Protein AF-A0A832WY78-F1 (afdb_monomer_lite)

pLDDT: mean 79.06, std 16.51, range [28.55, 97.94]

Secondary structure (DSSP, 8-state):
-EEEEE-S-S-TTSHHHHHHHHHHHHH-TTS-EE-PPPPTT--GGG-TTTT----TTEEEEEESGGGG-HHHHHHHHTT--EEEEEE-SSSSTTSTT-S---GGG-EEEEEESSSS--S--------------PPP----SEEEEEPPPHHHHHHHT--HHHHHHHHHHHHGGG--EEEEE-GGGGTTS--HHHHHTTEEEEEESS-THHHHHHHTT--EEE-TTSTTGGGSEETTS--S-GGG-----HHHHHHHHHHHHHTEEEGGGGG-HHHHHHHHHHHHHHHHT--TTTTGGGS--

Sequence (301 aa):
MKIIGLPHTNVATSSRFKMLQKFLALAGDDYAIEYPNVEADKTPEQDIFSHLKLSSENLYVMYGFYGVCPTISKLIKRKIDFIFIDNGYTKTKHMLFQQDYTKSQHVFSVTVNNTRLNRITQTPCKTPYLQYRPRVRRGGDNIILCVPSPYVARAHGFLVDEWVERAKWNVRKLDKRIIVRKKSDAKTGVPFKELLDHACLTVTSQSLTGLESIAAGVPVITDSFTLSAPVSNPVETEYRNLSELYFPDEIRYNRWMTSLMGNEIQRCELDESAKFRCILRRQKKAFHNYEISDIQSQFAR

Radius of gyration: 19.62 Å; chains: 1; bounding box: 49×43×54 Å

Structure (mmCIF, N/CA/C/O backbone):
data_AF-A0A832WY78-F1
#
_entry.id   AF-A0A832WY78-F1
#
loop_
_atom_site.group_PDB
_atom_site.id
_atom_site.type_symbol
_atom_site.label_atom_id
_atom_site.label_alt_id
_atom_site.label_comp_id
_atom_site.label_asym_id
_atom_site.label_entity_id
_atom_site.label_seq_id
_atom_site.pdbx_PDB_ins_code
_atom_site.Cartn_x
_atom_site.Cartn_y
_atom_site.Cartn_z
_atom_site.occupancy
_atom_site.B_iso_or_equiv
_atom_site.auth_seq_id
_atom_site.auth_comp_id
_atom_site.auth_asym_id
_atom_site.auth_atom_id
_atom_site.pdbx_PDB_model_num
ATOM 1 N N . MET A 1 1 ? 16.758 6.261 -24.423 1.00 70.75 1 MET A N 1
ATOM 2 C CA . MET A 1 1 ? 16.250 5.779 -23.120 1.00 70.75 1 MET A CA 1
ATOM 3 C C . MET A 1 1 ? 16.614 4.309 -22.999 1.00 70.75 1 MET A C 1
ATOM 5 O O . MET A 1 1 ? 16.411 3.601 -23.975 1.00 70.75 1 MET A O 1
ATOM 9 N N . LYS A 1 2 ? 17.200 3.857 -21.886 1.00 80.44 2 LYS A N 1
ATOM 10 C CA . LYS A 1 2 ? 17.481 2.426 -21.637 1.00 80.44 2 LYS A CA 1
ATOM 11 C C . LYS A 1 2 ? 16.520 1.881 -20.586 1.00 80.44 2 LYS A C 1
ATOM 13 O O . LYS A 1 2 ? 16.054 2.655 -19.749 1.00 80.44 2 LYS A O 1
ATOM 18 N N . ILE A 1 3 ? 16.252 0.575 -20.603 1.00 78.81 3 ILE A N 1
ATOM 19 C CA . ILE A 1 3 ? 15.509 -0.075 -19.520 1.00 78.81 3 ILE A CA 1
ATOM 20 C C . ILE A 1 3 ? 16.486 -0.852 -18.641 1.00 78.81 3 ILE A C 1
ATOM 22 O O . ILE A 1 3 ? 17.188 -1.746 -19.104 1.00 78.81 3 ILE A O 1
ATOM 26 N N . ILE A 1 4 ? 16.508 -0.521 -17.354 1.00 82.12 4 ILE A N 1
ATOM 27 C CA . ILE A 1 4 ? 17.349 -1.192 -16.365 1.00 82.12 4 ILE A CA 1
ATOM 28 C C . ILE A 1 4 ? 16.463 -2.118 -15.535 1.00 82.12 4 ILE A C 1
ATOM 30 O O . ILE A 1 4 ? 15.656 -1.668 -14.716 1.00 82.12 4 ILE A O 1
ATOM 34 N N . GLY A 1 5 ? 16.600 -3.421 -15.763 1.00 80.12 5 GLY A N 1
ATOM 35 C CA . GLY A 1 5 ? 15.957 -4.444 -14.951 1.00 80.12 5 GLY A CA 1
ATOM 36 C C . GLY A 1 5 ? 16.740 -4.638 -13.665 1.00 80.12 5 GLY A C 1
ATOM 37 O O . GLY A 1 5 ? 17.929 -4.913 -13.719 1.00 80.12 5 GLY A O 1
ATOM 38 N N . LEU A 1 6 ? 16.088 -4.527 -12.513 1.00 79.50 6 LEU A N 1
ATOM 39 C CA . LEU A 1 6 ? 16.724 -4.680 -11.205 1.00 79.50 6 LEU A CA 1
ATOM 40 C C . LEU A 1 6 ? 16.330 -6.034 -10.579 1.00 79.50 6 LEU A C 1
ATOM 42 O O . LEU A 1 6 ? 15.286 -6.124 -9.924 1.00 79.50 6 LEU A O 1
ATOM 46 N N . PRO A 1 7 ? 17.099 -7.116 -10.824 1.00 75.88 7 PRO A N 1
ATOM 47 C CA . PRO A 1 7 ? 16.759 -8.457 -10.365 1.00 75.88 7 PRO A CA 1
ATOM 48 C C . PRO A 1 7 ? 17.220 -8.715 -8.933 1.00 75.88 7 PRO A C 1
ATOM 50 O O . PRO A 1 7 ? 18.312 -8.317 -8.553 1.00 75.88 7 PRO A O 1
ATOM 53 N N . HIS A 1 8 ? 16.428 -9.448 -8.139 1.00 66.12 8 HIS A N 1
ATOM 54 C CA . HIS A 1 8 ? 16.789 -9.781 -6.743 1.00 66.12 8 HIS A CA 1
ATOM 55 C C . HIS A 1 8 ? 18.031 -10.670 -6.659 1.00 66.12 8 HIS A C 1
ATOM 57 O O . HIS A 1 8 ? 18.712 -10.717 -5.642 1.00 66.12 8 HIS A O 1
ATOM 63 N N . THR A 1 9 ? 18.296 -11.430 -7.712 1.00 65.31 9 THR A N 1
ATOM 64 C CA . THR A 1 9 ? 19.421 -12.350 -7.803 1.00 65.31 9 THR A CA 1
ATOM 65 C C . THR A 1 9 ? 19.902 -12.361 -9.243 1.00 65.31 9 THR A C 1
ATOM 67 O O . THR A 1 9 ? 19.063 -12.413 -10.145 1.00 65.31 9 THR A O 1
ATOM 70 N N . ASN A 1 10 ? 21.211 -12.469 -9.456 1.00 63.50 10 ASN A N 1
ATOM 71 C CA . ASN A 1 10 ? 21.789 -12.734 -10.780 1.00 63.50 10 ASN A CA 1
ATOM 72 C C . ASN A 1 10 ? 21.515 -14.159 -11.298 1.00 63.50 10 ASN A C 1
ATOM 74 O O . ASN A 1 10 ? 21.937 -14.531 -12.389 1.00 63.50 10 ASN A O 1
ATOM 78 N N . VAL A 1 11 ? 20.811 -14.987 -10.523 1.00 61.47 11 VAL A N 1
ATOM 79 C CA . VAL A 1 11 ? 20.501 -16.362 -10.900 1.00 61.47 11 VAL A CA 1
ATOM 80 C C . VAL A 1 11 ? 19.424 -16.359 -11.987 1.00 61.47 11 VAL A C 1
ATOM 82 O O . VAL A 1 11 ? 18.225 -16.262 -11.699 1.00 61.47 11 VAL A O 1
ATOM 85 N N . ALA A 1 12 ? 19.865 -16.508 -13.240 1.00 62.47 12 ALA A N 1
ATOM 86 C CA . ALA A 1 12 ? 19.014 -16.545 -14.432 1.00 62.47 12 ALA A CA 1
ATOM 87 C C . ALA A 1 12 ? 17.939 -17.649 -14.382 1.00 62.47 12 ALA A C 1
ATOM 89 O O . ALA A 1 12 ? 16.878 -17.553 -15.002 1.00 62.47 12 ALA A O 1
ATOM 90 N N . THR A 1 13 ? 18.177 -18.704 -13.599 1.00 60.50 13 THR A N 1
ATOM 91 C CA . THR A 1 13 ? 17.224 -19.801 -13.406 1.00 60.50 13 THR A CA 1
ATOM 92 C C . THR A 1 13 ? 16.115 -19.471 -12.403 1.00 60.50 13 THR A C 1
ATOM 94 O O . THR A 1 13 ? 15.097 -20.169 -12.386 1.00 60.50 13 THR A O 1
ATOM 97 N N . SER A 1 14 ? 16.251 -18.400 -11.610 1.00 75.81 14 SER A N 1
ATOM 98 C CA . SER A 1 14 ? 15.256 -18.038 -10.601 1.00 75.81 14 SER A CA 1
ATOM 99 C C . SER A 1 14 ? 13.930 -17.620 -11.245 1.00 75.81 14 SER A C 1
ATOM 101 O O . SER A 1 14 ? 13.872 -16.900 -12.245 1.00 75.81 14 SER A O 1
ATOM 103 N N . SER A 1 15 ? 12.820 -18.050 -10.643 1.00 74.50 15 SER A N 1
ATOM 104 C CA . SER A 1 15 ? 11.475 -17.724 -11.134 1.00 74.50 15 SER A CA 1
ATOM 105 C C . SER A 1 15 ? 11.196 -16.217 -11.150 1.00 74.50 15 SER A C 1
ATOM 107 O O . SER A 1 15 ? 10.464 -15.745 -12.017 1.00 74.50 15 SER A O 1
ATOM 109 N N . ARG A 1 16 ? 11.801 -15.456 -10.226 1.00 72.31 16 ARG A N 1
ATOM 110 C CA . ARG A 1 16 ? 11.685 -13.992 -10.153 1.00 72.31 16 ARG A CA 1
ATOM 111 C C . ARG A 1 16 ? 12.451 -13.292 -11.271 1.00 72.31 16 ARG A C 1
ATOM 113 O O . ARG A 1 16 ? 11.914 -12.349 -11.841 1.00 72.31 16 ARG A O 1
ATOM 120 N N . PHE A 1 17 ? 13.651 -13.767 -11.612 1.00 77.00 17 PHE A N 1
ATOM 121 C CA . PHE A 1 17 ? 14.420 -13.226 -12.734 1.00 77.00 17 PHE A CA 1
ATOM 122 C C . PHE A 1 17 ? 13.679 -13.433 -14.057 1.00 77.00 17 PHE A C 1
ATOM 124 O O . PHE A 1 17 ? 13.413 -12.469 -14.766 1.00 77.00 17 PHE A O 1
ATOM 131 N N . LYS A 1 18 ? 13.215 -14.661 -14.326 1.00 80.56 18 LYS A N 1
ATOM 132 C CA . LYS A 1 18 ? 12.413 -14.976 -15.524 1.00 80.56 18 LYS A CA 1
ATOM 133 C C . LYS A 1 18 ? 11.147 -14.123 -15.630 1.00 80.56 18 LYS A C 1
ATOM 135 O O . LYS A 1 18 ? 10.722 -13.748 -16.717 1.00 80.56 18 LYS A O 1
ATOM 140 N N . MET A 1 19 ? 10.529 -13.816 -14.494 1.00 81.81 19 MET A N 1
ATOM 141 C CA . MET A 1 19 ? 9.348 -12.961 -14.445 1.00 81.81 19 MET A CA 1
ATOM 142 C C . MET A 1 19 ? 9.674 -11.502 -14.764 1.00 81.81 19 MET A C 1
ATOM 144 O O . MET A 1 19 ? 8.965 -10.885 -15.551 1.00 81.81 19 MET A O 1
ATOM 148 N N . LEU A 1 20 ? 10.768 -10.973 -14.211 1.00 81.75 20 LEU A N 1
ATOM 149 C CA . LEU A 1 20 ? 11.270 -9.649 -14.564 1.00 81.75 20 LEU A CA 1
ATOM 150 C C . LEU A 1 20 ? 11.600 -9.565 -16.063 1.00 81.75 20 LEU A C 1
ATOM 152 O O . LEU A 1 20 ? 11.205 -8.600 -16.706 1.00 81.75 20 LEU A O 1
ATOM 156 N N . GLN A 1 21 ? 12.239 -10.591 -16.638 1.00 81.31 21 GLN A N 1
ATOM 157 C CA . GLN A 1 21 ? 12.496 -10.671 -18.082 1.00 81.31 21 GLN A CA 1
ATOM 158 C C . GLN A 1 21 ? 11.206 -10.584 -18.904 1.00 81.31 21 GLN A C 1
ATOM 160 O O . GLN A 1 21 ? 11.147 -9.807 -19.853 1.00 81.31 21 GLN A O 1
ATOM 165 N N . LYS A 1 22 ? 10.150 -11.312 -18.508 1.00 83.62 22 LYS A N 1
ATOM 166 C CA . LYS A 1 22 ? 8.836 -11.204 -19.160 1.00 83.62 22 LYS A CA 1
ATOM 167 C C . LYS A 1 22 ? 8.309 -9.769 -19.132 1.00 83.62 22 LYS A C 1
ATOM 169 O O . LYS A 1 22 ? 7.926 -9.252 -20.170 1.00 83.62 22 LYS A O 1
ATOM 174 N N . PHE A 1 23 ? 8.329 -9.100 -17.980 1.00 81.69 23 PHE A N 1
ATOM 175 C CA . PHE A 1 23 ? 7.852 -7.714 -17.884 1.00 81.69 23 PHE A CA 1
ATOM 176 C C . PHE A 1 23 ? 8.678 -6.723 -18.705 1.00 81.69 23 PHE A C 1
ATOM 178 O O . PHE A 1 23 ? 8.119 -5.785 -19.268 1.00 81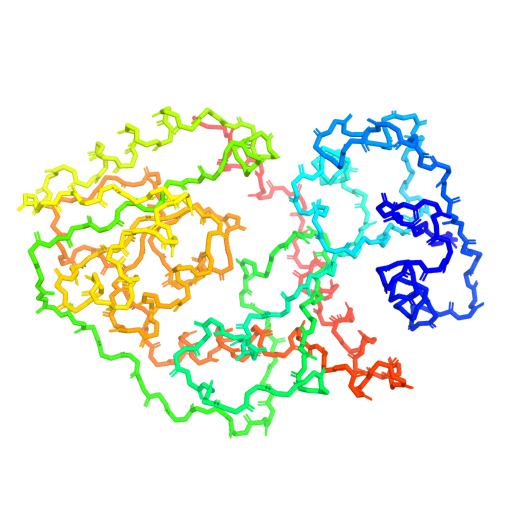.69 23 PHE A O 1
ATOM 185 N N . LEU A 1 24 ? 9.988 -6.936 -18.789 1.00 80.75 24 LEU A N 1
ATOM 186 C CA . LEU A 1 24 ? 10.878 -6.117 -19.606 1.00 80.75 24 LEU A CA 1
ATOM 187 C C . LEU A 1 24 ? 10.579 -6.280 -21.099 1.00 80.75 24 LEU A C 1
ATOM 189 O O . LEU A 1 24 ? 10.477 -5.274 -21.792 1.00 80.75 24 LEU A O 1
ATOM 193 N N . ALA A 1 25 ? 10.315 -7.505 -21.563 1.00 80.56 25 ALA A N 1
ATOM 194 C CA . ALA A 1 25 ? 9.863 -7.747 -22.934 1.00 80.56 25 ALA A CA 1
ATOM 195 C C . ALA A 1 25 ? 8.527 -7.037 -23.242 1.00 80.56 25 ALA A C 1
ATOM 197 O O . ALA A 1 25 ? 8.322 -6.526 -24.338 1.00 80.56 25 ALA A O 1
ATOM 198 N N . LEU A 1 26 ? 7.623 -6.913 -22.260 1.00 76.88 26 LEU A N 1
ATOM 199 C CA . LEU A 1 26 ? 6.372 -6.160 -22.440 1.00 76.88 26 LEU A CA 1
ATOM 200 C C . LEU A 1 26 ? 6.573 -4.639 -22.511 1.00 76.88 26 LEU A C 1
ATOM 202 O O . LEU A 1 26 ? 5.694 -3.935 -23.021 1.00 76.88 26 LEU A O 1
ATOM 206 N N . ALA A 1 27 ? 7.684 -4.123 -21.979 1.00 68.75 27 ALA A N 1
ATOM 207 C CA . ALA A 1 27 ? 7.992 -2.697 -21.973 1.00 68.75 27 ALA A CA 1
ATOM 208 C C . ALA A 1 27 ? 8.492 -2.186 -23.339 1.00 68.75 27 ALA A C 1
ATOM 210 O O . ALA A 1 27 ? 8.350 -0.992 -23.608 1.00 68.75 27 ALA A O 1
ATOM 211 N N . GLY A 1 28 ? 8.971 -3.076 -24.215 1.00 64.62 28 GLY A N 1
ATOM 212 C CA . GLY A 1 28 ? 9.246 -2.804 -25.628 1.00 64.62 28 GLY A CA 1
ATOM 213 C C . GLY A 1 28 ? 10.558 -3.413 -26.120 1.00 64.62 28 GLY A C 1
ATOM 214 O O . GLY A 1 28 ? 11.542 -3.432 -25.384 1.00 64.62 28 GLY A O 1
ATOM 215 N N . ASP A 1 29 ? 10.566 -3.846 -27.383 1.00 60.00 29 ASP A N 1
ATOM 216 C CA . ASP A 1 29 ? 11.742 -4.406 -28.070 1.00 60.00 29 ASP A CA 1
ATOM 217 C C . ASP A 1 29 ? 12.767 -3.323 -28.471 1.00 60.00 29 ASP A C 1
ATOM 219 O O . ASP A 1 29 ? 13.931 -3.620 -28.723 1.00 60.00 29 ASP A O 1
ATOM 223 N N . ASP A 1 30 ? 12.352 -2.051 -28.473 1.00 57.09 30 ASP A N 1
ATOM 224 C CA . ASP A 1 30 ? 13.166 -0.906 -28.911 1.00 57.09 30 ASP A CA 1
ATOM 225 C C . ASP A 1 30 ? 14.188 -0.428 -27.862 1.00 57.09 30 ASP A C 1
ATOM 227 O O . ASP A 1 30 ? 14.929 0.534 -28.087 1.00 57.09 30 ASP A O 1
ATOM 231 N N . TYR A 1 31 ? 14.220 -1.054 -26.682 1.00 63.12 31 TYR A N 1
ATOM 232 C CA . TYR A 1 31 ? 15.065 -0.625 -25.575 1.00 63.12 31 TYR A CA 1
ATOM 233 C C . TYR A 1 31 ? 16.189 -1.617 -25.300 1.00 63.12 31 TYR A C 1
ATOM 235 O O . TYR A 1 31 ? 15.961 -2.808 -25.107 1.00 63.12 31 TYR A O 1
ATOM 243 N N . ALA A 1 32 ? 17.412 -1.101 -25.161 1.00 68.06 32 ALA A N 1
ATOM 244 C CA . ALA A 1 32 ? 18.494 -1.876 -24.570 1.00 68.06 32 ALA A CA 1
ATOM 245 C C . ALA A 1 32 ? 18.130 -2.216 -23.115 1.00 68.06 32 ALA A C 1
ATOM 247 O O . ALA A 1 32 ? 17.913 -1.309 -22.299 1.00 68.06 32 ALA A O 1
ATOM 248 N N . ILE A 1 33 ? 18.050 -3.516 -22.819 1.00 74.69 33 ILE A N 1
ATOM 249 C CA . ILE A 1 33 ? 17.787 -4.045 -21.482 1.00 74.69 33 ILE A CA 1
ATOM 250 C C . ILE A 1 33 ? 19.121 -4.363 -20.812 1.00 74.69 33 ILE A C 1
ATOM 252 O O . ILE A 1 33 ? 19.909 -5.154 -21.328 1.00 74.69 33 ILE A O 1
ATOM 256 N N . GLU A 1 34 ? 19.352 -3.779 -19.641 1.00 79.62 34 GLU A N 1
ATOM 257 C CA . GLU A 1 34 ? 20.534 -4.048 -18.824 1.00 79.62 34 GLU A CA 1
ATOM 258 C C . GLU A 1 34 ? 20.128 -4.644 -17.474 1.00 79.62 34 GLU A C 1
ATOM 260 O O . GLU A 1 34 ? 19.152 -4.209 -16.855 1.00 79.62 34 GLU A O 1
ATOM 265 N N . TYR A 1 35 ? 20.904 -5.627 -17.015 1.00 78.94 35 TYR A N 1
ATOM 266 C CA . TYR A 1 35 ? 20.800 -6.197 -15.676 1.00 78.94 35 TYR A CA 1
ATOM 267 C C . TYR A 1 35 ? 22.100 -5.896 -14.933 1.00 78.94 35 TYR A C 1
ATOM 269 O O . TYR A 1 35 ? 23.127 -6.497 -15.253 1.00 78.94 35 TYR A O 1
ATOM 277 N N . PRO A 1 36 ? 22.091 -4.970 -13.966 1.00 75.50 36 PRO A N 1
ATOM 278 C CA . PRO A 1 36 ? 23.274 -4.707 -13.178 1.00 75.50 36 PRO A CA 1
ATOM 279 C C . PRO A 1 36 ? 23.614 -5.912 -12.307 1.00 75.50 36 PRO A C 1
ATOM 281 O O . PRO A 1 36 ? 22.728 -6.642 -11.854 1.00 75.50 36 PRO A O 1
ATOM 284 N N . ASN A 1 37 ? 24.907 -6.087 -12.040 1.00 73.62 37 ASN A N 1
ATOM 285 C CA . ASN A 1 37 ? 25.372 -7.137 -11.151 1.00 73.62 37 ASN A CA 1
ATOM 286 C C . ASN A 1 37 ? 24.828 -6.926 -9.736 1.00 73.62 37 ASN A C 1
ATOM 288 O O . ASN A 1 37 ? 25.055 -5.893 -9.111 1.00 73.62 37 ASN A O 1
ATOM 292 N N . VAL A 1 38 ? 24.134 -7.935 -9.221 1.00 70.19 38 VAL A N 1
ATOM 293 C CA . VAL A 1 38 ? 23.693 -7.984 -7.830 1.00 70.19 38 VAL A CA 1
ATOM 294 C C . VAL A 1 38 ? 24.825 -8.534 -6.973 1.00 70.19 38 VAL A C 1
ATOM 296 O O . VAL A 1 38 ? 25.371 -9.598 -7.267 1.00 70.19 38 VAL A O 1
ATOM 299 N N . GLU A 1 39 ? 25.152 -7.838 -5.889 1.00 66.12 39 GLU A N 1
ATOM 300 C CA . GLU A 1 39 ? 26.063 -8.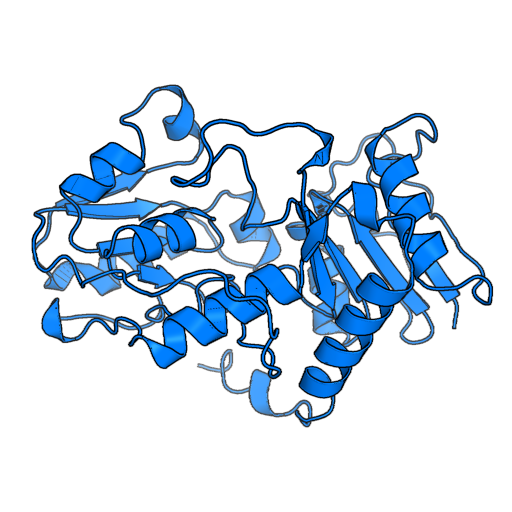366 -4.875 1.00 66.12 39 GLU A CA 1
ATOM 301 C C . GLU A 1 39 ? 25.425 -9.595 -4.206 1.00 66.12 39 GLU A C 1
ATOM 303 O O . GLU A 1 39 ? 24.365 -9.485 -3.589 1.00 66.12 39 GLU A O 1
ATOM 308 N N . ALA A 1 40 ? 26.053 -10.767 -4.358 1.00 58.88 40 ALA A N 1
ATOM 309 C CA . ALA A 1 40 ? 25.477 -12.066 -3.995 1.00 58.88 40 ALA A CA 1
ATOM 310 C C . ALA A 1 40 ? 25.101 -12.196 -2.505 1.00 58.88 40 ALA A C 1
ATOM 312 O O . ALA A 1 40 ? 24.185 -12.948 -2.175 1.00 58.88 40 ALA A O 1
ATOM 313 N N . ASP A 1 41 ? 25.755 -11.419 -1.638 1.00 64.19 41 ASP A N 1
ATOM 314 C CA . ASP A 1 41 ? 25.621 -11.508 -0.181 1.00 64.19 41 ASP A CA 1
ATOM 315 C C . ASP A 1 41 ? 24.726 -10.420 0.427 1.00 64.19 41 ASP A C 1
ATOM 317 O O . ASP A 1 41 ? 24.518 -10.386 1.642 1.00 64.19 41 ASP A O 1
ATOM 321 N N . LYS A 1 42 ? 24.182 -9.512 -0.396 1.00 62.88 42 LYS A N 1
ATOM 322 C CA . LYS A 1 42 ? 23.309 -8.440 0.086 1.00 62.88 42 LYS A CA 1
ATOM 323 C C . LYS A 1 42 ? 21.838 -8.781 -0.121 1.00 62.88 42 LYS A C 1
ATOM 325 O O . LYS A 1 42 ? 21.392 -9.253 -1.164 1.00 62.88 42 LYS A O 1
ATOM 330 N N . THR A 1 43 ? 21.052 -8.469 0.896 1.00 67.06 43 THR A N 1
ATOM 331 C CA . THR A 1 43 ? 19.589 -8.505 0.847 1.00 67.06 43 THR A CA 1
ATOM 332 C C . THR A 1 43 ? 19.059 -7.201 0.219 1.00 67.06 43 THR A C 1
ATOM 334 O O . THR A 1 43 ? 19.725 -6.168 0.340 1.00 67.06 43 THR A O 1
ATOM 337 N N . PRO A 1 44 ? 17.897 -7.177 -0.470 1.00 61.97 44 PRO A N 1
ATOM 338 C CA . PRO A 1 44 ? 17.313 -5.943 -1.029 1.00 61.97 44 PRO A CA 1
ATOM 339 C C . PRO A 1 44 ? 17.235 -4.764 -0.044 1.00 61.97 44 PRO A C 1
ATOM 341 O O . PRO A 1 44 ? 17.272 -3.599 -0.443 1.00 61.97 44 PRO A O 1
ATOM 344 N N . GLU A 1 45 ? 17.155 -5.079 1.243 1.00 64.94 45 GLU A N 1
ATOM 345 C CA . GLU A 1 45 ? 17.150 -4.184 2.390 1.00 64.94 45 GLU A CA 1
ATOM 346 C C . GLU A 1 45 ? 18.483 -3.457 2.625 1.00 64.94 45 GLU A C 1
ATOM 348 O O . GLU A 1 45 ? 18.483 -2.369 3.196 1.00 64.94 45 GLU A O 1
ATOM 353 N N . GLN A 1 46 ? 19.604 -4.046 2.201 1.00 67.81 46 GLN A N 1
ATOM 354 C CA . GLN A 1 46 ? 20.967 -3.504 2.320 1.00 67.81 46 GLN A CA 1
ATOM 355 C C . GLN A 1 46 ? 21.379 -2.669 1.099 1.00 67.81 46 GLN A C 1
ATOM 357 O O . GLN A 1 46 ? 22.553 -2.352 0.936 1.00 67.81 46 GLN A O 1
ATOM 362 N N . ASP A 1 47 ? 20.409 -2.306 0.254 1.00 72.38 47 ASP A N 1
ATOM 363 C CA . ASP A 1 4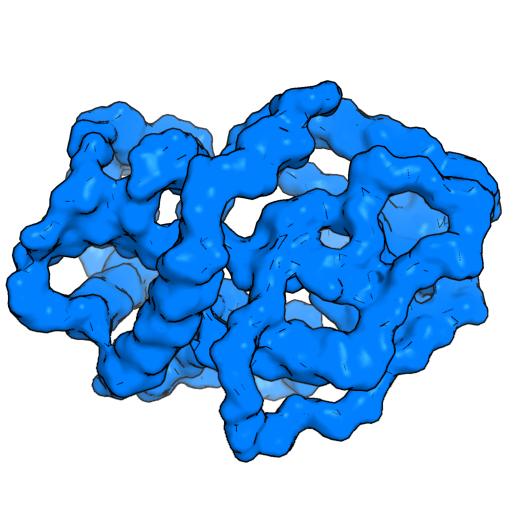7 ? 20.610 -1.561 -0.987 1.00 72.38 47 ASP A CA 1
ATOM 364 C C . ASP A 1 47 ? 21.616 -2.233 -1.931 1.00 72.38 47 ASP A C 1
ATOM 366 O O . ASP A 1 47 ? 22.702 -1.723 -2.198 1.00 72.38 47 ASP A O 1
ATOM 370 N N . ILE A 1 48 ? 21.224 -3.382 -2.488 1.00 72.69 48 ILE A N 1
ATOM 371 C CA . ILE A 1 48 ? 22.022 -4.172 -3.449 1.00 72.69 48 ILE A CA 1
ATOM 372 C C . ILE A 1 48 ? 22.430 -3.407 -4.722 1.00 72.69 48 ILE A C 1
ATOM 374 O O . ILE A 1 48 ? 23.225 -3.898 -5.517 1.00 72.69 48 ILE A O 1
ATOM 378 N N . PHE A 1 49 ? 21.901 -2.198 -4.905 1.00 78.38 49 PHE A N 1
ATOM 379 C CA . PHE A 1 49 ? 22.168 -1.300 -6.022 1.00 78.38 49 PHE A CA 1
ATOM 380 C C . PHE A 1 49 ? 22.826 0.010 -5.577 1.00 78.38 49 PHE A C 1
ATOM 382 O O . PHE A 1 49 ? 22.795 1.003 -6.304 1.00 78.38 49 PHE A O 1
ATOM 389 N N . SER A 1 50 ? 23.453 0.036 -4.397 1.00 80.50 50 SER A N 1
ATOM 390 C CA . SER A 1 50 ? 24.144 1.222 -3.880 1.00 80.50 50 SER A CA 1
ATOM 391 C C . SER A 1 50 ? 25.228 1.747 -4.827 1.00 80.50 50 SER A C 1
ATOM 393 O O . SER A 1 50 ? 25.491 2.947 -4.836 1.00 80.50 50 SER A O 1
ATOM 395 N N . HIS A 1 51 ? 25.823 0.862 -5.633 1.00 80.88 51 HIS A N 1
ATOM 396 C CA . HIS A 1 51 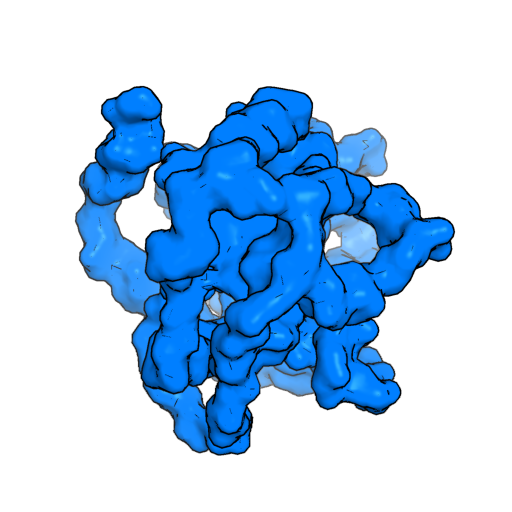? 26.842 1.174 -6.635 1.00 80.88 51 HIS A CA 1
ATOM 397 C C . HIS A 1 51 ? 26.267 1.746 -7.946 1.00 80.88 51 HIS A C 1
ATOM 399 O O . HIS A 1 51 ? 27.021 2.275 -8.762 1.00 80.88 51 HIS A O 1
ATOM 405 N N . LEU A 1 52 ? 24.949 1.661 -8.177 1.00 82.94 52 LEU A N 1
ATOM 406 C CA . LEU A 1 52 ? 24.351 2.138 -9.422 1.00 82.94 52 LEU A CA 1
ATOM 407 C C . LEU A 1 52 ? 24.318 3.660 -9.493 1.00 82.94 52 LEU A C 1
ATOM 409 O O . LEU A 1 52 ? 23.729 4.352 -8.657 1.00 82.94 52 LEU A O 1
ATOM 413 N N . LYS A 1 53 ? 24.874 4.187 -10.585 1.00 87.56 53 LYS A N 1
ATOM 414 C CA . LYS A 1 53 ? 24.738 5.593 -10.953 1.00 87.56 53 LYS A CA 1
ATOM 415 C C . LYS A 1 53 ? 23.375 5.809 -11.614 1.00 87.56 53 LYS A C 1
ATOM 417 O O . LYS A 1 53 ? 23.213 5.634 -12.818 1.00 87.56 53 LYS A O 1
ATOM 422 N N . LEU A 1 54 ? 22.376 6.146 -10.798 1.00 88.81 54 LEU A N 1
ATOM 423 C CA . LEU A 1 54 ? 21.009 6.388 -11.269 1.00 88.81 54 LEU A CA 1
ATOM 424 C C . LEU A 1 54 ? 20.948 7.601 -12.217 1.00 88.81 54 LEU A C 1
ATOM 426 O O . LEU A 1 54 ? 21.504 8.649 -11.884 1.00 88.81 54 LEU A O 1
ATOM 430 N N . SER A 1 55 ? 20.248 7.469 -13.349 1.00 88.62 55 SER A N 1
ATOM 431 C CA . SER A 1 55 ? 20.092 8.505 -14.385 1.00 88.62 55 SER A CA 1
ATOM 432 C C . SER A 1 55 ? 18.625 8.679 -14.781 1.00 88.62 55 SER A C 1
ATOM 434 O O . SER A 1 55 ? 17.903 7.692 -14.900 1.00 88.62 55 SER A O 1
ATOM 436 N N . SER A 1 56 ? 18.196 9.918 -15.033 1.00 86.44 56 SER A N 1
ATOM 437 C CA . SER A 1 56 ? 16.858 10.248 -15.551 1.00 86.44 56 SER A CA 1
ATOM 438 C C . SER A 1 56 ? 16.652 9.863 -17.020 1.00 86.44 56 SER A C 1
ATOM 440 O O . SER A 1 56 ? 15.530 9.902 -17.510 1.00 86.44 56 SER A O 1
ATOM 442 N N . GLU A 1 57 ? 17.713 9.477 -17.732 1.00 85.06 57 GLU A N 1
ATOM 443 C CA . GLU A 1 57 ? 17.633 8.965 -19.110 1.00 85.06 57 GLU A CA 1
ATOM 444 C C . GLU A 1 57 ? 17.223 7.483 -19.180 1.00 85.06 57 GLU A C 1
ATOM 446 O O . GLU A 1 57 ? 17.013 6.933 -20.268 1.00 85.06 57 GLU A O 1
ATOM 451 N N . ASN A 1 58 ? 17.130 6.829 -18.021 1.00 84.56 58 ASN A N 1
ATOM 452 C CA . ASN A 1 58 ? 16.825 5.414 -17.880 1.00 84.56 58 ASN A CA 1
ATOM 453 C C . ASN A 1 58 ? 15.448 5.211 -17.246 1.00 84.56 58 ASN A C 1
ATOM 455 O O . ASN A 1 58 ? 15.032 5.972 -16.376 1.00 84.56 58 ASN A O 1
ATOM 459 N N . LEU A 1 59 ? 14.788 4.123 -17.635 1.00 84.44 59 LEU A N 1
ATOM 460 C CA . LEU A 1 59 ? 13.602 3.601 -16.969 1.00 84.44 59 LEU A CA 1
ATOM 461 C C . LEU A 1 59 ? 13.994 2.384 -16.132 1.00 84.44 59 LEU A C 1
ATOM 463 O O . LEU A 1 59 ? 14.514 1.403 -16.663 1.00 84.44 59 LEU A O 1
ATOM 467 N N . TYR A 1 60 ? 13.720 2.425 -14.834 1.00 88.06 60 TYR A N 1
ATOM 468 C CA . TYR A 1 60 ? 14.034 1.315 -13.932 1.00 88.06 60 TYR A CA 1
ATOM 469 C C . TYR A 1 60 ? 12.822 0.402 -13.763 1.00 88.06 60 TYR A C 1
ATOM 471 O O . TYR A 1 60 ? 11.718 0.887 -13.538 1.00 88.06 60 TYR A O 1
ATOM 479 N N . VAL A 1 61 ? 13.006 -0.916 -13.845 1.00 87.31 61 VAL A N 1
ATOM 480 C CA . VAL A 1 61 ? 11.922 -1.893 -13.656 1.00 87.31 61 VAL A CA 1
ATOM 481 C C . VAL A 1 61 ? 12.291 -2.866 -12.549 1.00 87.31 61 VAL A C 1
ATOM 483 O O . VAL A 1 61 ? 13.351 -3.493 -12.572 1.00 87.31 61 VAL A O 1
ATOM 486 N N . MET A 1 62 ? 11.402 -2.991 -11.569 1.00 88.12 62 MET A N 1
ATOM 487 C CA . MET A 1 62 ? 11.632 -3.740 -10.336 1.00 88.12 62 MET A CA 1
ATOM 488 C C . MET A 1 62 ? 10.473 -4.697 -10.072 1.00 88.12 62 MET A C 1
ATOM 490 O O . MET A 1 62 ? 9.318 -4.351 -10.314 1.00 88.12 62 MET A O 1
ATOM 494 N N . TYR A 1 63 ? 10.768 -5.883 -9.530 1.00 84.50 63 TYR A N 1
ATOM 495 C CA . TYR A 1 63 ? 9.749 -6.888 -9.219 1.00 84.50 63 TYR A CA 1
ATOM 496 C C . TYR A 1 63 ? 9.912 -7.530 -7.830 1.00 84.50 63 TYR A C 1
ATOM 498 O O . TYR A 1 63 ? 10.946 -8.120 -7.516 1.00 84.50 63 TYR A O 1
ATOM 506 N N . GLY A 1 64 ? 8.851 -7.496 -7.021 1.00 78.31 64 GLY A N 1
ATOM 507 C CA . GLY A 1 64 ? 8.707 -8.242 -5.773 1.00 78.31 64 GLY A CA 1
ATOM 508 C C . GLY A 1 64 ? 9.158 -7.463 -4.539 1.00 78.31 64 GLY A C 1
ATOM 509 O O . GLY A 1 64 ? 8.750 -6.327 -4.321 1.00 78.31 64 GLY A O 1
ATOM 510 N N . PHE A 1 65 ? 10.020 -8.068 -3.714 1.00 66.06 65 PHE A N 1
ATOM 511 C CA . PHE A 1 65 ? 10.455 -7.540 -2.405 1.00 66.06 65 PHE A CA 1
ATOM 512 C C . PHE A 1 65 ? 11.260 -6.226 -2.463 1.00 66.06 65 PHE A C 1
ATOM 514 O O . PHE A 1 65 ? 11.762 -5.753 -1.451 1.00 66.06 65 PHE A O 1
ATOM 521 N N . TYR A 1 66 ? 11.331 -5.585 -3.626 1.00 66.75 66 TYR A N 1
ATOM 522 C CA . TYR A 1 66 ? 11.955 -4.284 -3.809 1.00 66.75 66 TYR A CA 1
ATOM 523 C C . TYR A 1 66 ? 11.178 -3.111 -3.243 1.00 66.75 66 TYR A C 1
ATOM 525 O O . TYR A 1 66 ? 11.762 -2.043 -3.118 1.00 66.75 66 TYR A O 1
ATOM 533 N N . GLY A 1 67 ? 9.912 -3.293 -2.855 1.00 59.94 67 GLY A N 1
ATOM 534 C CA . GLY A 1 67 ? 9.103 -2.218 -2.273 1.00 59.94 67 GLY A CA 1
ATOM 535 C C . GLY A 1 67 ? 9.717 -1.596 -1.011 1.00 59.94 67 GLY A C 1
ATOM 536 O O . GLY A 1 67 ? 9.311 -0.510 -0.615 1.00 59.94 67 GLY A O 1
ATOM 537 N N . VAL A 1 68 ? 10.704 -2.272 -0.410 1.00 71.12 68 VAL A N 1
ATOM 538 C CA . VAL A 1 68 ? 11.468 -1.821 0.760 1.00 71.12 68 VAL A CA 1
ATOM 539 C C . VAL A 1 68 ? 12.938 -1.493 0.454 1.00 71.12 68 VAL A C 1
ATOM 541 O O . VAL A 1 68 ? 13.720 -1.243 1.367 1.00 71.12 68 VAL A O 1
ATOM 544 N N . CYS A 1 69 ? 13.341 -1.519 -0.819 1.00 77.88 69 CYS A N 1
ATOM 545 C CA . CYS A 1 69 ? 14.719 -1.284 -1.231 1.00 77.88 69 CYS A CA 1
ATOM 546 C C . CYS A 1 69 ? 15.049 0.218 -1.207 1.00 77.88 69 CYS A C 1
ATOM 548 O O . CYS A 1 69 ? 14.340 0.996 -1.856 1.00 77.88 69 CYS A O 1
ATOM 550 N N . PRO A 1 70 ? 16.147 0.648 -0.553 1.00 81.00 70 PRO A N 1
ATOM 551 C CA . PRO A 1 70 ? 16.527 2.062 -0.485 1.00 81.00 70 PRO A CA 1
ATOM 552 C C . PRO A 1 70 ? 16.708 2.740 -1.851 1.00 81.00 70 PRO A C 1
ATOM 554 O O . PRO A 1 70 ? 16.492 3.948 -1.974 1.00 81.00 70 PRO A O 1
ATOM 557 N N . THR A 1 71 ? 17.049 1.980 -2.898 1.00 83.94 71 THR A N 1
ATOM 558 C CA . THR A 1 71 ? 17.111 2.487 -4.277 1.00 83.94 71 THR A CA 1
ATOM 559 C C . THR A 1 71 ? 15.781 3.074 -4.755 1.00 83.94 71 THR A C 1
ATOM 561 O O . THR A 1 71 ? 15.799 4.102 -5.428 1.00 83.94 71 THR A O 1
ATOM 564 N N . ILE A 1 72 ? 14.628 2.532 -4.346 1.00 84.12 72 ILE A N 1
ATOM 565 C CA . ILE A 1 72 ? 13.328 3.142 -4.668 1.00 84.12 72 ILE A CA 1
ATOM 566 C C . ILE A 1 72 ? 13.221 4.536 -4.059 1.00 84.12 72 ILE A C 1
ATOM 568 O O . ILE A 1 72 ? 12.868 5.490 -4.749 1.00 84.12 72 ILE A O 1
ATOM 572 N N . SER A 1 73 ? 13.587 4.685 -2.786 1.00 81.75 73 SER A N 1
ATOM 573 C CA . SER A 1 73 ? 13.567 5.984 -2.115 1.00 81.75 73 SER A CA 1
ATOM 574 C C . SER A 1 73 ? 14.509 6.982 -2.803 1.00 81.75 73 SER A C 1
ATOM 576 O O . SER A 1 73 ? 14.184 8.165 -2.887 1.00 81.75 73 SER A O 1
ATOM 578 N N . LYS A 1 74 ? 15.642 6.527 -3.365 1.00 86.31 74 LYS A N 1
ATOM 579 C CA . LYS A 1 74 ? 16.524 7.367 -4.198 1.00 86.31 74 LYS A CA 1
ATOM 580 C C . LYS A 1 74 ? 15.865 7.772 -5.520 1.00 86.31 74 LYS A C 1
ATOM 582 O O . LYS A 1 74 ? 15.949 8.945 -5.874 1.00 86.31 74 LYS A O 1
ATOM 587 N N . LEU A 1 75 ? 15.218 6.842 -6.228 1.00 87.88 75 LEU A N 1
ATOM 588 C CA . LEU A 1 75 ? 14.510 7.115 -7.487 1.00 87.88 75 LEU A CA 1
ATOM 589 C C . LEU A 1 75 ? 13.393 8.147 -7.277 1.00 87.88 75 LEU A C 1
ATOM 591 O O . LEU A 1 75 ? 13.352 9.150 -7.986 1.00 87.88 75 LEU A O 1
ATOM 595 N N . ILE A 1 76 ? 12.574 7.969 -6.233 1.00 84.69 76 ILE A N 1
ATOM 596 C CA . ILE A 1 76 ? 11.516 8.915 -5.845 1.00 84.69 76 ILE A CA 1
ATOM 597 C C . ILE A 1 76 ? 12.109 10.299 -5.538 1.00 84.69 76 ILE A C 1
ATOM 599 O O . ILE A 1 76 ? 11.684 11.291 -6.126 1.00 84.69 76 ILE A O 1
ATOM 603 N N . LYS A 1 77 ? 13.123 10.383 -4.659 1.00 84.19 77 LYS A N 1
ATOM 604 C CA . LYS A 1 77 ? 13.758 11.661 -4.275 1.00 84.19 77 LYS A CA 1
ATOM 605 C C . LYS A 1 77 ? 14.383 12.394 -5.463 1.00 84.19 77 LYS A C 1
ATOM 607 O O . LYS A 1 77 ? 14.334 13.618 -5.519 1.00 84.19 77 LYS A O 1
ATOM 612 N N . ARG A 1 78 ? 14.970 11.653 -6.407 1.00 87.56 78 ARG A N 1
ATOM 613 C CA . ARG A 1 78 ? 15.607 12.203 -7.613 1.00 87.56 78 ARG A CA 1
ATOM 614 C C . ARG A 1 78 ? 14.633 12.426 -8.771 1.00 87.56 78 ARG A C 1
ATOM 616 O O . ARG A 1 78 ? 15.077 12.876 -9.820 1.00 87.56 78 ARG A O 1
ATOM 623 N N . LYS A 1 79 ? 13.339 12.128 -8.591 1.00 88.12 79 LYS A N 1
ATOM 624 C CA . LYS A 1 79 ? 12.307 12.224 -9.636 1.00 88.12 79 LYS A CA 1
ATOM 625 C C . LYS A 1 79 ? 12.685 11.428 -10.899 1.00 88.12 79 LYS A C 1
ATOM 627 O O . LYS A 1 79 ? 12.493 11.897 -12.014 1.00 88.12 79 LYS A O 1
ATOM 632 N N . ILE A 1 80 ? 13.263 10.242 -10.708 1.00 87.88 80 ILE A N 1
ATOM 633 C CA . ILE A 1 80 ? 13.635 9.326 -11.792 1.00 87.88 80 ILE A CA 1
ATOM 634 C C . ILE A 1 80 ? 12.504 8.321 -11.991 1.00 87.88 80 ILE A C 1
ATOM 636 O O . ILE A 1 80 ? 12.036 7.718 -11.021 1.00 87.88 80 ILE A O 1
ATOM 640 N N . ASP A 1 81 ? 12.098 8.127 -13.245 1.00 87.56 81 ASP A N 1
ATOM 641 C CA . ASP A 1 81 ? 10.989 7.246 -13.589 1.00 87.56 81 ASP A CA 1
ATOM 642 C C . ASP A 1 81 ? 11.321 5.764 -13.347 1.00 87.56 81 ASP A C 1
ATOM 644 O O . ASP A 1 81 ? 12.377 5.248 -13.731 1.00 87.56 81 ASP A O 1
ATOM 648 N N . PHE A 1 82 ? 10.378 5.046 -12.738 1.00 89.31 82 PHE A N 1
ATOM 649 C CA . PHE A 1 82 ? 10.461 3.607 -12.532 1.00 89.31 82 PHE A CA 1
ATOM 650 C C . PHE A 1 82 ? 9.096 2.919 -12.594 1.00 89.31 82 PHE A C 1
ATOM 652 O O . PHE A 1 82 ? 8.048 3.506 -12.323 1.00 89.31 82 PHE A O 1
ATOM 659 N N . ILE A 1 83 ? 9.125 1.630 -12.919 1.00 89.56 83 ILE A N 1
ATOM 660 C CA . ILE A 1 83 ? 7.999 0.707 -12.833 1.00 89.56 83 ILE A CA 1
ATOM 661 C C . ILE A 1 83 ? 8.296 -0.278 -11.711 1.00 89.56 83 ILE A C 1
ATOM 663 O O . ILE A 1 83 ? 9.324 -0.957 -11.704 1.00 89.56 83 ILE A O 1
ATOM 667 N N . PHE A 1 84 ? 7.370 -0.382 -10.772 1.00 90.25 84 PHE A N 1
ATOM 668 C CA . PHE A 1 84 ? 7.403 -1.375 -9.719 1.00 90.25 84 PHE A CA 1
ATOM 669 C C . PHE A 1 84 ? 6.279 -2.381 -9.916 1.00 90.25 84 PHE A C 1
ATOM 671 O O . PHE A 1 84 ? 5.147 -2.039 -10.261 1.00 90.25 84 PHE A O 1
ATOM 678 N N . ILE A 1 85 ? 6.619 -3.645 -9.714 1.00 90.12 85 ILE A N 1
ATOM 679 C CA . ILE A 1 85 ? 5.718 -4.766 -9.903 1.00 90.12 85 ILE A CA 1
ATOM 680 C C . ILE A 1 85 ? 5.757 -5.604 -8.634 1.00 90.12 85 ILE A C 1
ATOM 682 O O . ILE A 1 85 ? 6.826 -5.960 -8.149 1.00 90.12 85 ILE A O 1
ATOM 686 N N . ASP A 1 86 ? 4.602 -5.947 -8.090 1.00 88.00 86 ASP A N 1
ATOM 687 C CA . ASP A 1 86 ? 4.481 -6.822 -6.919 1.00 88.00 86 ASP A CA 1
ATOM 688 C C . ASP A 1 86 ? 3.354 -7.823 -7.164 1.00 88.00 86 ASP A C 1
ATOM 690 O O . ASP A 1 86 ? 2.661 -7.780 -8.183 1.00 88.00 86 ASP A O 1
ATOM 694 N N . ASN A 1 87 ? 3.171 -8.747 -6.232 1.00 84.94 87 ASN A N 1
ATOM 695 C CA . ASN A 1 87 ? 1.964 -9.551 -6.174 1.00 84.94 87 ASN A CA 1
ATOM 696 C C . ASN A 1 87 ? 0.755 -8.607 -6.095 1.00 84.94 87 ASN A C 1
ATOM 698 O O . ASN A 1 87 ? 0.752 -7.651 -5.315 1.00 84.94 87 ASN A O 1
ATOM 702 N N . GLY A 1 88 ? -0.248 -8.866 -6.931 1.00 82.56 88 GLY A N 1
ATOM 703 C CA . GLY A 1 88 ? -1.473 -8.081 -6.946 1.00 82.56 88 GLY A CA 1
ATOM 704 C C . GLY A 1 88 ? -2.247 -8.230 -5.643 1.00 82.56 88 GLY A C 1
ATOM 705 O O . GLY A 1 88 ? -1.926 -9.047 -4.786 1.00 82.56 88 GLY A O 1
ATOM 706 N N . TYR A 1 89 ? -3.261 -7.403 -5.481 1.00 79.06 89 TYR A N 1
ATOM 707 C CA . TYR A 1 89 ? -4.030 -7.231 -4.260 1.00 79.06 89 TYR A CA 1
ATOM 708 C C . TYR A 1 89 ? -5.344 -8.007 -4.323 1.00 79.06 89 TYR A C 1
ATOM 710 O O . TYR A 1 89 ? -5.776 -8.549 -3.310 1.00 79.06 89 TYR A O 1
ATOM 718 N N . THR A 1 90 ? -5.969 -8.095 -5.505 1.00 72.38 90 THR A N 1
ATOM 719 C CA . THR A 1 90 ? -7.378 -8.516 -5.600 1.00 72.38 90 THR A CA 1
ATOM 720 C C . THR A 1 90 ? -7.618 -10.016 -5.769 1.00 72.38 90 THR A C 1
ATOM 722 O O . THR A 1 90 ? -8.702 -10.501 -5.451 1.00 72.38 90 THR A O 1
ATOM 725 N N . LYS A 1 91 ? -6.610 -10.775 -6.210 1.00 67.81 91 LYS A N 1
ATOM 726 C CA . LYS A 1 91 ? -6.661 -12.245 -6.316 1.00 67.81 91 LYS A CA 1
ATOM 727 C C . LYS A 1 91 ? -5.456 -12.865 -5.624 1.00 67.81 91 LYS A C 1
ATOM 729 O O . LYS A 1 91 ? -4.518 -13.347 -6.257 1.00 67.81 91 LYS A O 1
ATOM 734 N N . THR A 1 92 ? -5.459 -12.792 -4.298 1.00 54.94 92 THR A N 1
ATOM 735 C CA . THR A 1 92 ? -4.430 -13.415 -3.462 1.00 54.94 92 THR A CA 1
ATOM 736 C C . THR A 1 92 ? -5.050 -14.466 -2.563 1.00 54.94 92 THR A C 1
ATOM 738 O O . THR A 1 92 ? -6.209 -14.355 -2.175 1.00 54.94 92 THR A O 1
ATOM 741 N N . LYS A 1 93 ? -4.235 -15.435 -2.136 1.00 49.97 93 LYS A N 1
ATOM 742 C CA . LYS A 1 93 ? -4.587 -16.421 -1.099 1.00 49.97 93 LYS A CA 1
ATOM 743 C C . LYS A 1 93 ? -5.062 -15.812 0.235 1.00 49.97 93 LYS A C 1
ATOM 745 O O . LYS A 1 93 ? -5.478 -16.550 1.116 1.00 49.97 93 LYS A O 1
ATOM 750 N N . HIS A 1 94 ? -4.904 -14.499 0.415 1.00 47.69 94 HIS A N 1
ATOM 751 C CA . HIS A 1 94 ? -5.246 -13.763 1.632 1.00 47.69 94 HIS A CA 1
ATOM 752 C C . HIS A 1 94 ? -6.568 -12.991 1.512 1.00 47.69 94 HIS A C 1
ATOM 754 O O . HIS A 1 94 ? -7.098 -12.530 2.516 1.00 47.69 94 HIS A O 1
ATOM 760 N N . MET A 1 95 ? -7.134 -12.876 0.307 1.00 54.50 95 MET A N 1
ATOM 761 C CA . MET A 1 95 ? -8.419 -12.212 0.104 1.00 54.50 95 MET A CA 1
ATOM 762 C C . MET A 1 95 ? -9.573 -13.106 0.564 1.00 54.50 95 MET A C 1
ATOM 764 O O . MET A 1 95 ? -9.676 -14.264 0.169 1.00 54.50 95 MET A O 1
ATOM 768 N N . LEU A 1 96 ? -10.501 -12.515 1.321 1.00 44.69 96 LEU A N 1
ATOM 769 C CA . LEU A 1 96 ? -11.707 -13.150 1.872 1.00 44.69 96 LEU A CA 1
ATOM 770 C C . LEU A 1 96 ? -12.649 -13.785 0.824 1.00 44.69 96 LEU A C 1
ATOM 772 O O . LEU A 1 96 ? -13.570 -14.502 1.207 1.00 44.69 96 LEU A O 1
ATOM 776 N N . PHE A 1 97 ? -12.439 -13.524 -0.470 1.00 46.91 97 PHE A N 1
ATOM 777 C CA . PHE A 1 97 ? -13.389 -13.816 -1.550 1.00 46.91 97 PHE A CA 1
ATOM 778 C C . PHE A 1 97 ? -12.960 -14.921 -2.530 1.00 46.91 97 PHE A C 1
ATOM 780 O O . PHE A 1 97 ? -13.654 -15.131 -3.521 1.00 46.91 97 PHE A O 1
ATOM 787 N N . GLN A 1 98 ? -11.843 -15.627 -2.313 1.00 49.81 98 GLN A N 1
ATOM 788 C CA . GLN A 1 98 ? -11.446 -16.729 -3.204 1.00 49.81 98 GLN A CA 1
ATOM 789 C C . GLN A 1 98 ? -11.107 -18.002 -2.428 1.00 49.81 98 GLN A C 1
ATOM 791 O O . G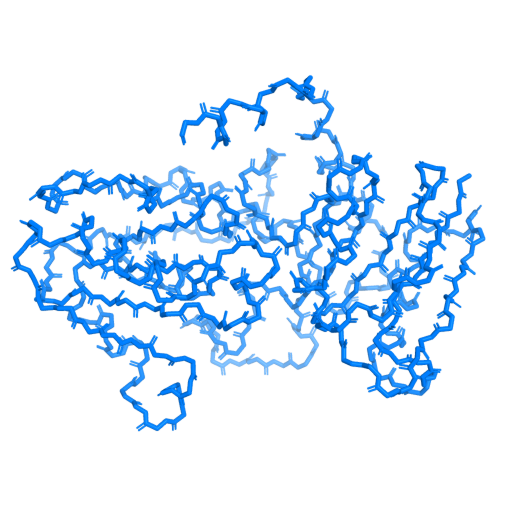LN A 1 98 ? -10.029 -18.114 -1.852 1.00 49.81 98 GLN A O 1
ATOM 796 N N . GLN A 1 99 ? -12.032 -18.968 -2.456 1.00 45.72 99 GLN A N 1
ATOM 797 C CA . GLN A 1 99 ? -11.799 -20.328 -1.957 1.00 45.72 99 GLN A CA 1
ATOM 798 C C . GLN A 1 99 ? -10.941 -21.176 -2.921 1.00 45.72 99 GLN A C 1
ATOM 800 O O . GLN A 1 99 ? -10.242 -22.066 -2.452 1.00 45.72 99 GLN A O 1
ATOM 805 N N . ASP A 1 100 ? -10.859 -20.822 -4.213 1.00 53.91 100 ASP A N 1
ATOM 806 C CA . ASP A 1 100 ? -10.178 -21.632 -5.239 1.00 53.91 100 ASP A CA 1
ATOM 807 C C . ASP A 1 100 ? -9.078 -20.858 -5.983 1.00 53.91 100 ASP A C 1
ATOM 809 O O . ASP A 1 100 ? -9.203 -20.516 -7.159 1.00 53.91 100 ASP A O 1
ATOM 813 N N . TYR A 1 101 ? -7.979 -20.545 -5.291 1.00 56.59 101 TYR A N 1
ATOM 814 C CA . TYR A 1 101 ? -6.813 -19.904 -5.907 1.00 56.59 101 TYR A CA 1
ATOM 815 C C . TYR A 1 101 ? -5.950 -20.922 -6.672 1.00 56.59 101 TYR A C 1
ATOM 817 O O . TYR A 1 101 ? -5.314 -21.795 -6.079 1.00 56.59 101 TYR A O 1
ATOM 825 N N . THR A 1 102 ? -5.834 -20.757 -7.989 1.00 61.25 102 THR A N 1
ATOM 826 C CA . THR A 1 102 ? -4.870 -21.492 -8.827 1.00 61.25 102 THR A CA 1
ATOM 827 C C . THR A 1 102 ? -3.685 -20.603 -9.225 1.00 61.25 102 THR A C 1
ATOM 829 O O . THR A 1 102 ? -3.799 -19.384 -9.351 1.00 61.25 102 THR A O 1
ATOM 832 N N . LYS A 1 103 ? -2.505 -21.197 -9.471 1.00 63.06 103 LYS A N 1
ATOM 833 C CA . LYS A 1 103 ? -1.293 -20.444 -9.875 1.00 63.06 103 LYS A CA 1
ATOM 834 C C . LYS A 1 103 ? -1.472 -19.637 -11.173 1.00 63.06 103 LYS A C 1
ATOM 836 O O . LYS A 1 103 ? -0.747 -18.661 -11.370 1.00 63.06 103 LYS A O 1
ATOM 841 N N . SER A 1 104 ? -2.388 -20.039 -12.055 1.00 61.75 104 SER A N 1
ATOM 842 C CA . SER A 1 104 ? -2.728 -19.323 -13.294 1.00 61.75 104 SER A CA 1
ATOM 843 C C . SER A 1 104 ? -3.537 -18.049 -13.034 1.00 61.75 104 SER A C 1
ATOM 845 O O . SER A 1 104 ? -3.419 -17.099 -13.801 1.00 61.75 104 SER A O 1
ATOM 847 N N . GLN A 1 105 ? -4.277 -17.985 -11.924 1.00 68.12 105 GLN A N 1
ATOM 848 C CA . GLN A 1 105 ? -5.044 -16.810 -11.497 1.00 68.12 105 GLN A CA 1
ATOM 849 C C . GLN A 1 105 ? -4.203 -15.788 -10.721 1.00 68.12 105 GLN A C 1
ATOM 851 O O . GLN A 1 105 ? -4.740 -14.766 -10.288 1.00 68.12 105 GLN A O 1
ATOM 856 N N . HIS A 1 106 ? -2.898 -16.039 -10.544 1.00 78.19 106 HIS A N 1
ATOM 857 C CA . HIS A 1 106 ? -2.011 -15.089 -9.884 1.00 78.19 106 HIS A CA 1
ATOM 858 C C . HIS A 1 106 ? -2.009 -13.758 -10.631 1.00 78.19 106 HIS A C 1
ATOM 860 O O . HIS A 1 106 ? -1.790 -13.720 -11.842 1.00 78.19 106 HIS A O 1
ATOM 866 N N . VAL A 1 107 ? -2.229 -12.677 -9.895 1.00 83.69 107 VAL A N 1
ATOM 867 C CA . VAL A 1 107 ? -2.205 -11.308 -10.405 1.00 83.69 107 VAL A CA 1
ATOM 868 C C . VAL A 1 107 ? -0.941 -10.592 -9.957 1.00 83.69 107 VAL A C 1
ATOM 870 O O . VAL A 1 107 ? -0.412 -10.858 -8.880 1.00 83.69 107 VAL A O 1
ATOM 873 N N . PHE A 1 108 ? -0.487 -9.649 -10.769 1.00 88.00 108 PHE A N 1
ATOM 874 C CA . PHE A 1 108 ? 0.626 -8.755 -10.488 1.00 88.00 108 PHE A CA 1
ATOM 875 C C . PHE A 1 108 ? 0.129 -7.321 -10.494 1.00 88.00 108 PHE A C 1
ATOM 877 O O . PHE A 1 108 ? -0.445 -6.892 -11.493 1.00 88.00 108 PHE A O 1
ATOM 884 N N . SER A 1 109 ? 0.351 -6.576 -9.414 1.00 89.62 109 SER A N 1
ATOM 885 C CA . SER A 1 109 ? 0.112 -5.134 -9.408 1.00 89.62 109 SER A CA 1
ATOM 886 C C . SER A 1 109 ? 1.260 -4.436 -10.116 1.00 89.62 109 SER A C 1
ATOM 888 O O . SER A 1 109 ? 2.418 -4.713 -9.806 1.00 89.62 109 SER A O 1
ATOM 890 N N . VAL A 1 110 ? 0.944 -3.501 -11.003 1.00 90.00 110 VAL A N 1
ATOM 891 C CA . VAL A 1 110 ? 1.922 -2.656 -11.686 1.00 90.00 110 VAL A CA 1
ATOM 892 C C . VAL A 1 110 ? 1.713 -1.220 -11.232 1.00 90.00 110 VAL A C 1
ATOM 894 O O . VAL A 1 110 ? 0.601 -0.696 -11.300 1.00 90.00 110 VAL A O 1
ATOM 897 N N . THR A 1 111 ? 2.776 -0.561 -10.790 1.00 90.19 111 THR A N 1
ATOM 898 C CA . THR A 1 111 ? 2.772 0.846 -10.384 1.00 90.19 111 THR A CA 1
ATOM 899 C C . THR A 1 111 ? 3.908 1.591 -11.064 1.00 90.19 111 THR A C 1
ATOM 901 O O . THR A 1 111 ? 5.015 1.083 -11.201 1.00 90.19 111 THR A O 1
ATOM 904 N N . VAL A 1 112 ? 3.633 2.808 -11.511 1.00 88.56 112 VAL A N 1
ATOM 905 C CA . VAL A 1 112 ? 4.642 3.745 -12.012 1.00 88.56 112 VAL A CA 1
ATOM 906 C C . VAL A 1 112 ? 4.988 4.686 -10.867 1.00 88.56 112 VAL A C 1
ATOM 908 O O . VAL A 1 112 ? 4.083 5.100 -10.150 1.00 88.56 112 VAL A O 1
ATOM 911 N N . ASN A 1 113 ? 6.270 4.987 -10.666 1.00 88.25 113 ASN A N 1
ATOM 912 C CA . ASN A 1 113 ? 6.802 5.959 -9.698 1.00 88.25 113 ASN A CA 1
ATOM 913 C C . ASN A 1 113 ? 6.269 5.824 -8.262 1.00 88.25 113 ASN A C 1
ATOM 915 O O . ASN A 1 113 ? 6.197 6.796 -7.510 1.00 88.25 113 ASN A O 1
ATOM 919 N N . ASN A 1 114 ? 5.854 4.618 -7.885 1.00 87.94 114 ASN A N 1
ATOM 920 C CA . ASN A 1 114 ? 5.399 4.282 -6.547 1.00 87.94 114 ASN A CA 1
ATOM 921 C C . ASN A 1 114 ? 5.514 2.768 -6.332 1.00 87.94 114 ASN A C 1
ATOM 923 O O . ASN A 1 114 ? 5.565 2.013 -7.301 1.00 87.94 114 ASN A O 1
ATOM 927 N N . THR A 1 115 ? 5.523 2.315 -5.080 1.00 87.00 115 THR A N 1
ATOM 928 C CA . THR A 1 115 ? 5.536 0.887 -4.708 1.00 87.00 115 THR A CA 1
ATOM 929 C C . THR A 1 115 ? 4.142 0.314 -4.482 1.00 87.00 115 THR A C 1
ATOM 931 O O . THR A 1 115 ? 3.953 -0.902 -4.457 1.00 87.00 115 THR A O 1
ATOM 934 N N . ARG A 1 116 ? 3.146 1.184 -4.300 1.00 88.31 116 ARG A N 1
ATOM 935 C CA . ARG A 1 116 ? 1.739 0.829 -4.106 1.00 88.31 116 ARG A CA 1
ATOM 936 C C . ARG A 1 116 ? 0.852 1.802 -4.863 1.00 88.31 116 ARG A C 1
ATOM 938 O O . ARG A 1 116 ? 1.195 2.970 -5.045 1.00 88.31 116 ARG A O 1
ATOM 945 N N . LEU A 1 117 ? -0.323 1.333 -5.274 1.00 89.81 117 LEU A N 1
ATOM 946 C CA . LEU A 1 117 ? -1.338 2.200 -5.861 1.00 89.81 117 LEU A CA 1
ATOM 947 C C . LEU A 1 117 ? -2.084 2.960 -4.754 1.00 89.81 117 LEU A C 1
ATOM 949 O O . LEU A 1 117 ? -3.192 2.600 -4.376 1.00 89.81 117 LEU A O 1
ATOM 953 N N . ASN A 1 118 ? -1.472 4.019 -4.232 1.00 90.25 118 ASN A N 1
ATOM 954 C CA . ASN A 1 118 ? -2.025 4.855 -3.159 1.00 90.25 118 ASN A CA 1
ATOM 955 C C . ASN A 1 118 ? -2.980 5.963 -3.649 1.00 90.25 118 ASN A C 1
ATOM 957 O O . ASN A 1 118 ? -3.195 6.952 -2.955 1.00 90.25 118 ASN A O 1
ATOM 961 N N . ARG A 1 119 ? -3.542 5.827 -4.856 1.00 89.12 119 ARG A N 1
ATOM 962 C CA . ARG A 1 119 ? -4.483 6.787 -5.457 1.00 89.12 119 ARG A CA 1
ATOM 963 C C . ARG A 1 119 ? -5.508 6.096 -6.341 1.00 89.12 119 ARG A C 1
ATOM 965 O O . ARG A 1 119 ? -5.255 5.037 -6.908 1.00 89.12 119 ARG A O 1
ATOM 972 N N . ILE A 1 120 ? -6.645 6.756 -6.523 1.00 88.69 120 ILE A N 1
ATOM 973 C CA . ILE A 1 120 ? -7.664 6.347 -7.491 1.00 88.69 120 ILE A CA 1
ATOM 974 C C . ILE A 1 120 ? -7.221 6.828 -8.877 1.00 88.69 120 ILE A C 1
ATOM 976 O O . ILE A 1 120 ? -7.164 8.029 -9.134 1.00 88.69 120 ILE A O 1
ATOM 980 N N . THR A 1 121 ? -6.910 5.901 -9.781 1.00 84.00 121 THR A N 1
ATOM 981 C CA . THR A 1 121 ? -6.586 6.228 -11.178 1.00 84.00 121 THR A CA 1
ATOM 982 C C . THR A 1 121 ? -7.876 6.326 -11.985 1.00 84.00 121 THR A C 1
ATOM 984 O O . THR A 1 121 ? -8.658 5.379 -12.001 1.00 84.00 121 THR A O 1
ATOM 987 N N . GLN A 1 122 ? -8.120 7.449 -12.665 1.00 66.69 122 GLN A N 1
ATOM 988 C CA . GLN A 1 122 ? -9.310 7.610 -13.507 1.00 66.69 122 GLN A CA 1
ATOM 989 C C . GLN A 1 122 ? -9.292 6.611 -14.673 1.00 66.69 122 GLN A C 1
ATOM 991 O O . GLN A 1 122 ? -8.321 6.573 -15.423 1.00 66.69 122 GLN A O 1
ATOM 996 N N . THR A 1 123 ? -10.347 5.800 -14.797 1.00 57.53 123 THR A N 1
ATOM 997 C CA . THR A 1 123 ? -11.084 5.367 -16.011 1.00 57.53 123 THR A CA 1
ATOM 998 C C . THR A 1 123 ? -12.030 4.237 -15.564 1.00 57.53 123 THR A C 1
ATOM 1000 O O . THR A 1 123 ? -11.582 3.372 -14.806 1.00 57.53 123 THR A O 1
ATOM 1003 N N . PRO A 1 124 ? -13.305 4.191 -15.996 1.00 47.31 124 PRO A N 1
ATOM 1004 C CA . PRO A 1 124 ? -14.159 3.045 -15.719 1.00 47.31 124 PRO A CA 1
ATOM 1005 C C . PRO A 1 124 ? -13.572 1.835 -16.441 1.00 47.31 124 PRO A C 1
ATOM 1007 O O . PRO A 1 124 ? -13.528 1.800 -17.672 1.00 47.31 124 PRO A O 1
ATOM 1010 N N . CYS A 1 125 ? -13.125 0.826 -15.700 1.00 45.50 125 CYS A N 1
ATOM 1011 C CA . CYS A 1 125 ? -13.099 -0.491 -16.302 1.00 45.50 125 CYS A CA 1
ATOM 1012 C C . CYS A 1 125 ? -14.570 -0.860 -16.516 1.00 45.50 125 CYS A C 1
ATOM 1014 O O . CYS A 1 125 ? -15.322 -0.923 -15.548 1.00 45.50 125 CYS A O 1
ATOM 1016 N N . LYS A 1 126 ? -14.994 -1.100 -17.763 1.00 45.97 126 LYS A N 1
ATOM 1017 C CA . LYS A 1 126 ? -16.320 -1.666 -18.086 1.00 45.97 126 LYS A CA 1
ATOM 1018 C C . LYS A 1 126 ? -16.485 -3.102 -17.558 1.00 45.97 126 LYS A C 1
ATOM 1020 O O . LYS A 1 126 ? -17.330 -3.843 -18.042 1.00 45.97 126 LYS A O 1
ATOM 1025 N N . THR A 1 127 ? -15.641 -3.544 -16.629 1.00 48.69 127 THR A N 1
ATOM 1026 C CA . THR A 1 127 ? -15.772 -4.852 -16.012 1.00 48.69 127 THR A CA 1
ATOM 1027 C C . THR A 1 127 ? -16.792 -4.765 -14.883 1.00 48.69 127 THR A C 1
ATOM 1029 O O . THR A 1 127 ? -16.554 -4.028 -13.922 1.00 48.69 127 THR A O 1
ATOM 1032 N N . PRO A 1 128 ? -17.895 -5.520 -14.964 1.00 43.44 128 PRO A N 1
ATOM 1033 C CA . PRO A 1 128 ? -18.890 -5.599 -13.912 1.00 43.44 128 PRO A CA 1
ATOM 1034 C C . PRO A 1 128 ? -18.344 -6.495 -12.797 1.00 43.44 128 PRO A C 1
ATOM 1036 O O . PRO A 1 128 ? -18.702 -7.663 -12.700 1.00 43.44 128 PRO A O 1
ATOM 1039 N N . TYR A 1 129 ? -17.431 -5.983 -11.973 1.00 52.94 129 TYR A N 1
ATOM 1040 C CA . TYR A 1 129 ? -17.014 -6.688 -10.764 1.00 52.94 129 TYR A CA 1
ATOM 1041 C C . TYR A 1 129 ? -17.261 -5.807 -9.544 1.00 52.94 129 TYR A C 1
ATOM 1043 O O . TYR A 1 129 ? -16.658 -4.750 -9.383 1.00 52.94 129 TYR A O 1
ATOM 1051 N N . LEU A 1 130 ? -18.167 -6.333 -8.716 1.00 52.03 130 LEU A N 1
ATOM 1052 C CA . LEU A 1 130 ? -18.727 -5.847 -7.457 1.00 52.03 130 LEU A CA 1
ATOM 1053 C C . LEU A 1 130 ? -19.825 -4.778 -7.541 1.00 52.03 130 LEU A C 1
ATOM 1055 O O . LEU A 1 130 ? -19.594 -3.573 -7.539 1.00 52.03 130 LEU A O 1
ATOM 1059 N N . GLN A 1 131 ? -21.059 -5.284 -7.472 1.00 56.69 131 GLN A N 1
ATOM 1060 C CA . GLN A 1 131 ? -22.155 -4.631 -6.763 1.00 56.69 131 GLN A CA 1
ATOM 1061 C C . GLN A 1 131 ? -21.743 -4.541 -5.273 1.00 56.69 131 GLN A C 1
ATOM 1063 O O . GLN A 1 131 ? -21.476 -5.563 -4.645 1.00 56.69 131 GLN A O 1
ATOM 1068 N N . TYR A 1 132 ? -21.582 -3.313 -4.767 1.00 59.03 132 TYR A N 1
ATOM 1069 C CA . TYR A 1 132 ? -21.179 -2.883 -3.406 1.00 59.03 132 TYR A CA 1
ATOM 1070 C C . TYR A 1 132 ? -21.837 -3.748 -2.281 1.00 59.03 132 TYR A C 1
ATOM 1072 O O . TYR A 1 132 ? -22.908 -4.302 -2.484 1.00 59.03 132 TYR A O 1
ATOM 1080 N N . ARG A 1 133 ? -21.348 -3.920 -1.041 1.00 57.78 133 ARG A N 1
ATOM 1081 C CA . ARG A 1 133 ? -20.908 -2.901 -0.078 1.00 57.78 133 ARG A CA 1
ATOM 1082 C C . ARG A 1 133 ? -20.090 -3.499 1.073 1.00 57.78 133 ARG A C 1
ATOM 1084 O O . ARG A 1 133 ? -20.517 -4.504 1.641 1.00 57.78 133 ARG A O 1
ATOM 1091 N N . PRO A 1 134 ? -19.100 -2.777 1.608 1.00 59.72 134 PRO A N 1
ATOM 1092 C CA . PRO A 1 134 ? -18.948 -2.704 3.046 1.00 59.72 134 PRO A CA 1
ATOM 1093 C C . PRO A 1 134 ? -19.997 -1.732 3.609 1.00 59.72 134 PRO A C 1
ATOM 1095 O O . PRO A 1 134 ? -20.027 -0.550 3.268 1.00 59.72 134 PRO A O 1
ATOM 1098 N N . ARG A 1 135 ? -20.877 -2.216 4.486 1.00 69.50 135 ARG A N 1
ATOM 1099 C CA . ARG A 1 135 ? -21.572 -1.337 5.436 1.00 69.50 135 ARG A CA 1
ATOM 1100 C C . ARG A 1 135 ? -20.597 -1.057 6.570 1.00 69.50 135 ARG A C 1
ATOM 1102 O O . ARG A 1 135 ? -19.958 -1.997 7.036 1.00 69.50 135 ARG A O 1
ATOM 1109 N N . VAL A 1 136 ? -20.508 0.195 7.023 1.00 76.94 136 VAL A N 1
ATOM 1110 C CA . VAL A 1 136 ? -19.730 0.513 8.228 1.00 76.94 136 VAL A CA 1
ATOM 1111 C C . VAL A 1 136 ? -20.245 -0.364 9.360 1.00 76.94 136 VAL A C 1
ATOM 1113 O O . VAL A 1 136 ? -21.405 -0.238 9.763 1.00 76.94 136 VAL A O 1
ATOM 1116 N N . ARG A 1 137 ? -19.391 -1.244 9.877 1.00 78.25 137 ARG A N 1
ATOM 1117 C CA . ARG A 1 137 ? -19.650 -1.945 11.127 1.00 78.25 137 ARG A CA 1
ATOM 1118 C C . ARG A 1 137 ? -19.420 -0.934 12.244 1.00 78.25 137 ARG A C 1
ATOM 1120 O O . ARG A 1 137 ? -18.301 -0.696 12.681 1.00 78.25 137 ARG A O 1
ATOM 1127 N N . ARG A 1 138 ? -20.499 -0.259 12.644 1.00 65.88 138 ARG A N 1
ATOM 1128 C CA . ARG A 1 138 ? -20.513 0.605 13.828 1.00 65.88 138 ARG A CA 1
ATOM 1129 C C . ARG A 1 138 ? -20.729 -0.291 15.041 1.00 65.88 138 ARG A C 1
ATOM 1131 O O . ARG A 1 138 ? -21.861 -0.590 15.396 1.00 65.88 138 ARG A O 1
ATOM 1138 N N . GLY A 1 139 ? -19.641 -0.787 15.606 1.00 69.44 139 GLY A N 1
ATOM 1139 C CA . GLY A 1 139 ? -19.671 -1.727 16.721 1.00 69.44 139 GLY A CA 1
ATOM 1140 C C . GLY A 1 139 ? -18.352 -2.477 16.807 1.00 69.44 139 GLY A C 1
ATOM 1141 O O . GLY A 1 139 ? -17.684 -2.665 15.796 1.00 69.44 139 GLY A O 1
ATOM 1142 N N . GLY A 1 140 ? -17.950 -2.837 18.018 1.00 86.06 140 GLY A N 1
ATOM 1143 C CA . GLY A 1 140 ? -16.648 -3.425 18.300 1.00 86.06 140 GLY A CA 1
ATOM 1144 C C . GLY A 1 140 ? -15.969 -2.721 19.468 1.00 86.06 140 GLY A C 1
ATOM 1145 O O . GLY A 1 140 ? -16.072 -1.502 19.646 1.00 86.06 140 GLY A O 1
ATOM 1146 N N . ASP A 1 141 ? -15.262 -3.512 20.260 1.00 92.81 141 ASP A N 1
ATOM 1147 C CA . ASP A 1 141 ? -14.621 -3.051 21.493 1.00 92.81 141 ASP A CA 1
ATOM 1148 C C . ASP A 1 141 ? -13.124 -2.811 21.303 1.00 92.81 141 ASP A C 1
ATOM 1150 O O . ASP A 1 141 ? -12.460 -2.244 22.173 1.00 92.81 141 ASP A O 1
ATOM 1154 N N . ASN A 1 142 ? -12.600 -3.210 20.138 1.00 96.06 142 ASN A N 1
ATOM 1155 C CA . ASN A 1 142 ? -11.173 -3.248 19.881 1.00 96.06 142 ASN A CA 1
ATOM 1156 C C . ASN A 1 142 ? -10.745 -2.330 18.733 1.00 96.06 142 ASN A C 1
ATOM 1158 O O . ASN A 1 142 ? -11.419 -2.216 17.707 1.00 96.06 142 ASN A O 1
ATOM 1162 N N . ILE A 1 143 ? -9.564 -1.743 18.890 1.00 97.56 143 ILE A N 1
ATOM 1163 C CA . ILE A 1 143 ? -8.764 -1.142 17.827 1.00 97.56 143 ILE A CA 1
ATOM 1164 C C . ILE A 1 143 ? -7.653 -2.132 17.499 1.00 97.56 143 ILE A C 1
ATOM 1166 O O . ILE A 1 143 ? -6.873 -2.494 18.380 1.00 97.56 143 ILE A O 1
ATOM 1170 N N . ILE A 1 144 ? -7.539 -2.556 16.243 1.00 96.94 144 ILE A N 1
ATOM 1171 C CA . ILE A 1 144 ? -6.428 -3.413 15.823 1.00 96.94 144 ILE A CA 1
ATOM 1172 C C . ILE A 1 144 ? -5.282 -2.535 15.329 1.00 96.94 144 ILE A C 1
ATOM 1174 O O . ILE A 1 144 ? -5.402 -1.883 14.295 1.00 96.94 144 ILE A O 1
ATOM 1178 N N . LEU A 1 145 ? -4.144 -2.556 16.019 1.00 97.56 145 LEU A N 1
ATOM 1179 C CA . LEU A 1 145 ? -2.925 -1.870 15.598 1.00 97.56 145 LEU A CA 1
ATOM 1180 C C . LEU A 1 145 ? -1.978 -2.861 14.916 1.00 97.56 145 LEU A C 1
ATOM 1182 O O . LEU A 1 145 ? -1.278 -3.632 15.572 1.00 97.56 145 LEU A O 1
ATOM 1186 N N . CYS A 1 146 ? -1.951 -2.842 13.587 1.00 96.12 146 CYS A N 1
ATOM 1187 C CA . CYS A 1 146 ? -1.059 -3.665 12.777 1.00 96.12 146 CYS A CA 1
ATOM 1188 C C . CYS A 1 146 ? 0.300 -2.978 12.613 1.00 96.12 146 CYS A C 1
ATOM 1190 O O . CYS A 1 146 ? 0.449 -2.059 11.803 1.00 96.12 146 CYS A O 1
ATOM 1192 N N . VAL A 1 147 ? 1.287 -3.465 13.364 1.00 95.25 147 VAL A N 1
ATOM 1193 C CA . VAL A 1 147 ? 2.632 -2.887 13.439 1.00 95.25 147 VAL A CA 1
ATOM 1194 C C . VAL A 1 147 ? 3.373 -3.084 12.107 1.00 95.25 147 VAL A C 1
ATOM 1196 O O . VAL A 1 147 ? 3.434 -4.219 11.611 1.00 95.25 147 VAL A O 1
ATOM 1199 N N . PRO A 1 148 ? 3.954 -2.023 11.510 1.00 92.00 148 PRO A N 1
ATOM 1200 C CA . PRO A 1 148 ? 4.786 -2.160 10.323 1.00 92.00 148 PRO A CA 1
ATOM 1201 C C . PRO A 1 148 ? 6.004 -3.037 10.616 1.00 92.00 148 PRO A C 1
ATOM 1203 O O . PRO A 1 148 ? 6.531 -3.072 11.727 1.00 92.00 148 PRO A O 1
ATOM 1206 N N . SER A 1 149 ? 6.497 -3.745 9.601 1.00 88.38 149 SER A N 1
ATOM 1207 C CA . SER A 1 149 ? 7.789 -4.410 9.751 1.00 88.38 149 SER A CA 1
ATOM 1208 C C . SER A 1 149 ? 8.912 -3.363 9.825 1.00 88.38 149 SER A C 1
ATOM 1210 O O . SER A 1 149 ? 8.792 -2.298 9.209 1.00 88.38 149 SER A O 1
ATOM 1212 N N . PRO A 1 150 ? 10.053 -3.681 10.465 1.00 86.88 150 PRO A N 1
ATOM 1213 C CA . PRO A 1 150 ? 11.239 -2.823 10.423 1.00 86.88 150 PRO A CA 1
ATOM 1214 C C . PRO A 1 150 ? 11.684 -2.467 8.996 1.00 86.88 150 PRO A C 1
ATOM 1216 O O . PRO A 1 150 ? 12.293 -1.428 8.770 1.00 86.88 150 PRO A O 1
ATOM 1219 N N . TYR A 1 151 ? 11.364 -3.320 8.021 1.00 81.19 151 TYR A N 1
ATOM 1220 C CA . TYR A 1 151 ? 11.659 -3.103 6.606 1.00 81.19 151 TYR A CA 1
ATOM 1221 C C . TYR A 1 151 ? 10.848 -1.955 6.003 1.00 81.19 151 TYR A C 1
ATOM 1223 O O . TYR A 1 151 ? 11.417 -1.089 5.347 1.00 81.19 151 TYR A O 1
ATOM 1231 N N . VAL A 1 152 ? 9.536 -1.930 6.258 1.00 83.12 152 VAL A N 1
ATOM 1232 C CA . VAL A 1 152 ? 8.658 -0.834 5.818 1.00 83.12 152 VAL A CA 1
ATOM 1233 C C . VAL A 1 152 ? 9.104 0.469 6.477 1.00 83.12 152 VAL A C 1
ATOM 1235 O O . VAL A 1 152 ? 9.276 1.472 5.793 1.00 83.12 152 VAL A O 1
ATOM 1238 N N . ALA A 1 153 ? 9.381 0.424 7.781 1.00 86.62 153 ALA A N 1
ATOM 1239 C CA . ALA A 1 153 ? 9.834 1.582 8.542 1.00 86.62 153 ALA A CA 1
ATOM 1240 C C . ALA A 1 153 ? 11.123 2.194 7.965 1.00 86.62 153 ALA A C 1
ATOM 1242 O O . ALA A 1 153 ? 11.163 3.384 7.663 1.00 86.62 153 ALA A O 1
ATOM 1243 N N . ARG A 1 154 ? 12.141 1.369 7.675 1.00 81.44 154 ARG A N 1
ATOM 1244 C CA . ARG A 1 154 ? 13.381 1.835 7.029 1.00 81.44 154 ARG A CA 1
ATOM 1245 C C . ARG A 1 154 ? 13.160 2.403 5.630 1.00 81.44 154 ARG A C 1
ATOM 1247 O O . ARG A 1 154 ? 13.730 3.441 5.310 1.00 81.44 154 ARG A O 1
ATOM 1254 N N . ALA A 1 155 ? 12.346 1.747 4.803 1.00 78.12 155 ALA A N 1
ATOM 1255 C CA . ALA A 1 155 ? 12.086 2.195 3.433 1.00 78.12 155 ALA A CA 1
ATOM 1256 C C . ALA A 1 155 ? 11.446 3.593 3.383 1.00 78.12 155 ALA A C 1
ATOM 1258 O O . ALA A 1 155 ? 11.753 4.394 2.495 1.00 78.12 155 ALA A O 1
ATOM 1259 N N . HIS A 1 156 ? 10.602 3.884 4.373 1.00 79.88 156 HIS A N 1
ATOM 1260 C CA . HIS A 1 156 ? 9.872 5.140 4.512 1.00 79.88 156 HIS A CA 1
ATOM 1261 C C . HIS A 1 156 ? 10.501 6.119 5.520 1.00 79.88 156 HIS A C 1
ATOM 1263 O O . HIS A 1 156 ? 9.974 7.210 5.703 1.00 79.88 156 HIS A O 1
ATOM 1269 N N . GLY A 1 157 ? 11.646 5.776 6.118 1.00 83.31 157 GLY A N 1
ATOM 1270 C CA . GLY A 1 157 ? 12.443 6.685 6.943 1.00 83.31 157 GLY A CA 1
ATOM 1271 C C . GLY A 1 157 ? 11.865 6.997 8.325 1.00 83.31 157 GLY A C 1
ATOM 1272 O O . GLY A 1 157 ? 12.068 8.104 8.807 1.00 83.31 157 GLY A O 1
ATOM 1273 N N . PHE A 1 158 ? 11.164 6.054 8.959 1.00 87.75 158 PHE A N 1
ATOM 1274 C CA . PHE A 1 158 ? 10.642 6.212 10.322 1.00 87.75 158 PHE A CA 1
ATOM 1275 C C . PHE A 1 158 ? 11.067 5.061 11.244 1.00 87.75 158 PHE A C 1
ATOM 1277 O O . PHE A 1 158 ? 11.450 3.985 10.775 1.00 87.75 158 PHE A O 1
ATOM 1284 N N . LEU A 1 159 ? 10.986 5.266 12.563 1.00 92.81 159 LEU A N 1
ATOM 1285 C CA . LEU A 1 159 ? 11.193 4.211 13.558 1.00 92.81 159 LEU A CA 1
ATOM 1286 C C . LEU A 1 159 ? 9.867 3.525 13.906 1.00 92.81 159 LEU A C 1
ATOM 1288 O O . LEU A 1 159 ? 8.835 4.175 14.068 1.00 92.81 159 LEU A O 1
ATOM 1292 N N . VAL A 1 160 ? 9.889 2.192 14.025 1.00 94.44 160 VAL A N 1
ATOM 1293 C CA . VAL A 1 160 ? 8.679 1.395 14.307 1.00 94.44 160 VAL A CA 1
ATOM 1294 C C . VAL A 1 160 ? 8.036 1.820 15.624 1.00 94.44 160 VAL A C 1
ATOM 1296 O O . VAL A 1 160 ? 6.824 2.013 15.663 1.00 94.44 160 VAL A O 1
ATOM 1299 N N . ASP A 1 161 ? 8.836 1.989 16.676 1.00 96.06 161 ASP A N 1
ATOM 1300 C CA . ASP A 1 161 ? 8.326 2.320 18.007 1.00 96.06 161 ASP A CA 1
ATOM 1301 C C . ASP A 1 161 ? 7.709 3.725 18.034 1.00 96.06 161 ASP A C 1
ATOM 1303 O O . ASP A 1 161 ? 6.603 3.895 18.538 1.00 96.06 161 ASP A O 1
ATOM 1307 N N . GLU A 1 162 ? 8.340 4.706 17.382 1.00 95.94 162 GLU A N 1
ATOM 1308 C CA . GLU A 1 162 ? 7.777 6.056 17.230 1.00 95.94 162 GLU A CA 1
ATOM 1309 C C . GLU A 1 162 ? 6.446 6.043 16.471 1.00 95.94 162 GLU A C 1
ATOM 1311 O O . GLU A 1 162 ? 5.496 6.725 16.858 1.00 95.94 162 GLU A O 1
ATOM 1316 N N . TRP A 1 163 ? 6.349 5.247 15.401 1.00 96.62 163 TRP A N 1
ATOM 1317 C CA . TRP A 1 163 ? 5.105 5.090 14.648 1.00 96.62 163 TRP A CA 1
ATOM 1318 C C . TRP A 1 163 ? 4.009 4.444 15.505 1.00 96.62 163 TRP A C 1
ATOM 1320 O O . TRP A 1 163 ? 2.868 4.900 15.488 1.00 96.62 163 TRP A O 1
ATOM 1330 N N . VAL A 1 164 ? 4.345 3.409 16.285 1.00 97.44 164 VAL A N 1
ATOM 1331 C CA . VAL A 1 164 ? 3.401 2.716 17.177 1.00 97.44 164 VAL A CA 1
ATOM 1332 C C . VAL A 1 164 ? 2.886 3.652 18.264 1.00 97.44 164 VAL A C 1
ATOM 1334 O O . VAL A 1 164 ? 1.677 3.704 18.490 1.00 97.44 164 VAL A O 1
ATOM 1337 N N . GLU A 1 165 ? 3.771 4.399 18.920 1.00 97.69 165 GLU A N 1
ATOM 1338 C CA . GLU A 1 165 ? 3.377 5.323 19.982 1.00 97.69 165 GLU A CA 1
ATOM 1339 C C . GLU A 1 165 ? 2.557 6.494 19.435 1.00 97.69 165 GLU A C 1
ATOM 1341 O O . GLU A 1 165 ? 1.524 6.832 20.015 1.00 97.69 165 GLU A O 1
ATOM 1346 N N . ARG A 1 166 ? 2.911 7.035 18.261 1.00 97.12 166 ARG A N 1
ATOM 1347 C CA . ARG A 1 166 ? 2.085 8.041 17.575 1.00 97.12 166 ARG A CA 1
ATOM 1348 C C . ARG A 1 166 ? 0.702 7.496 17.218 1.00 97.12 166 ARG A C 1
ATOM 1350 O O . ARG A 1 166 ? -0.305 8.141 17.499 1.00 97.12 166 ARG A O 1
ATOM 1357 N N . ALA A 1 167 ? 0.634 6.292 16.652 1.00 97.69 167 ALA A N 1
ATOM 1358 C CA . ALA A 1 167 ? -0.626 5.648 16.298 1.00 97.69 167 ALA A CA 1
ATOM 1359 C C . ALA A 1 167 ? -1.522 5.428 17.528 1.00 97.69 167 ALA A C 1
ATOM 1361 O O . ALA A 1 167 ? -2.708 5.748 17.480 1.00 97.69 167 ALA A O 1
ATOM 1362 N N . LYS A 1 168 ? -0.963 4.934 18.643 1.00 97.94 168 LYS A N 1
ATOM 1363 C CA . LYS A 1 168 ? -1.688 4.798 19.919 1.00 97.94 168 LYS A CA 1
ATOM 1364 C C . LYS A 1 168 ? -2.154 6.150 20.442 1.00 97.94 168 LYS A C 1
ATOM 1366 O O . LYS A 1 168 ? -3.308 6.277 20.843 1.00 97.94 168 LYS A O 1
ATOM 1371 N N . TRP A 1 169 ? -1.278 7.152 20.423 1.00 97.50 169 TRP A N 1
ATOM 1372 C CA . TRP A 1 169 ? -1.596 8.499 20.880 1.00 97.50 169 TRP A CA 1
ATOM 1373 C C . TRP A 1 169 ? -2.798 9.080 20.135 1.00 97.50 169 TRP A C 1
ATOM 1375 O O . TRP A 1 169 ? -3.722 9.596 20.761 1.00 97.50 169 TRP A O 1
ATOM 1385 N N . ASN A 1 170 ? -2.825 8.917 18.814 1.00 97.38 170 ASN A N 1
ATOM 1386 C CA . ASN A 1 170 ? -3.862 9.468 17.950 1.00 97.38 170 ASN A CA 1
ATOM 1387 C C . ASN A 1 170 ? -5.235 8.809 18.111 1.00 97.38 170 ASN A C 1
ATOM 1389 O O . ASN A 1 170 ? -6.239 9.406 17.730 1.00 97.38 170 ASN A O 1
ATOM 1393 N N . VAL A 1 171 ? -5.303 7.613 18.701 1.00 97.19 171 VAL A N 1
ATOM 1394 C CA . VAL A 1 171 ? -6.564 6.881 18.913 1.00 97.19 171 VAL A CA 1
ATOM 1395 C C . VAL A 1 171 ? -6.928 6.702 20.387 1.00 97.19 171 VAL A C 1
ATOM 1397 O O . VAL A 1 171 ? -7.984 6.154 20.694 1.00 97.19 171 VAL A O 1
ATOM 1400 N N . ARG A 1 172 ? -6.094 7.178 21.321 1.00 96.06 172 ARG A N 1
ATOM 1401 C CA . ARG A 1 172 ? -6.284 6.972 22.771 1.00 96.06 172 ARG A CA 1
ATOM 1402 C C . ARG A 1 172 ? -7.604 7.531 23.306 1.00 96.06 172 ARG A C 1
ATOM 1404 O O . ARG A 1 172 ? -8.143 6.998 24.266 1.00 96.06 172 ARG A O 1
ATOM 1411 N N . LYS A 1 173 ? -8.123 8.602 22.693 1.00 96.06 173 LYS A N 1
ATOM 1412 C CA . LYS A 1 173 ? -9.367 9.271 23.110 1.00 96.06 173 LYS A CA 1
ATOM 1413 C C . LYS A 1 173 ? -10.628 8.502 22.717 1.00 96.06 173 LYS A C 1
ATOM 1415 O O . LYS A 1 173 ? -11.695 8.830 23.212 1.00 96.06 173 LYS A O 1
ATOM 1420 N N . LEU A 1 174 ? -10.501 7.477 21.872 1.00 94.50 174 LEU A N 1
ATOM 1421 C CA . LEU A 1 174 ? -11.626 6.635 21.469 1.00 94.50 174 LEU A CA 1
ATOM 1422 C C . LEU A 1 174 ? -12.103 5.695 22.587 1.00 94.50 174 LEU A C 1
ATOM 1424 O O . LEU A 1 174 ? -13.178 5.122 22.442 1.00 94.50 174 LEU A O 1
ATOM 1428 N N . ASP A 1 175 ? -11.317 5.532 23.660 1.00 93.00 175 ASP A N 1
ATOM 1429 C CA . ASP A 1 175 ? -11.621 4.672 24.813 1.00 93.00 175 ASP A CA 1
ATOM 1430 C C . ASP A 1 175 ? -11.977 3.228 24.410 1.00 93.00 175 ASP A C 1
ATOM 1432 O O . ASP A 1 175 ? -13.019 2.661 24.741 1.00 93.00 175 ASP A O 1
ATOM 1436 N N . LYS A 1 176 ? -11.105 2.634 23.588 1.00 94.88 176 LYS A N 1
ATOM 1437 C CA . LYS A 1 176 ? -11.236 1.265 23.077 1.00 94.88 176 LYS A CA 1
ATOM 1438 C C . LYS A 1 176 ? -9.984 0.461 23.376 1.00 94.88 176 LYS A C 1
ATOM 1440 O O . LYS A 1 176 ? -8.874 0.993 23.411 1.00 94.88 176 LYS A O 1
ATOM 1445 N N . ARG A 1 177 ? -10.146 -0.854 23.535 1.00 96.44 177 ARG A N 1
ATOM 1446 C CA . ARG A 1 177 ? -9.024 -1.763 23.781 1.00 96.44 177 ARG A CA 1
ATOM 1447 C C . ARG A 1 177 ? -8.125 -1.826 22.546 1.00 96.44 177 ARG A C 1
ATOM 1449 O O . ARG A 1 177 ? -8.577 -2.190 21.467 1.00 96.44 177 ARG A O 1
ATOM 1456 N N . ILE A 1 178 ? -6.836 -1.530 22.694 1.00 97.56 178 ILE A N 1
ATOM 1457 C CA . ILE A 1 178 ? -5.876 -1.625 21.585 1.00 97.56 178 ILE A CA 1
ATOM 1458 C C . ILE A 1 178 ? -5.265 -3.031 21.554 1.00 97.56 178 ILE A C 1
ATOM 1460 O O . ILE A 1 178 ? -4.564 -3.437 22.480 1.00 97.56 178 ILE A O 1
ATOM 1464 N N . ILE A 1 179 ? -5.501 -3.767 20.468 1.00 96.31 179 ILE A N 1
ATOM 1465 C CA . ILE A 1 179 ? -4.866 -5.055 20.179 1.00 96.31 179 ILE A CA 1
ATOM 1466 C C . ILE A 1 179 ? -3.697 -4.806 19.229 1.00 96.31 179 ILE A C 1
ATOM 1468 O O . ILE A 1 179 ? -3.885 -4.520 18.046 1.00 96.31 179 ILE A O 1
ATOM 1472 N N . VAL A 1 180 ? -2.474 -4.927 19.742 1.00 95.38 180 VAL A N 1
ATOM 1473 C CA . VAL A 1 180 ? -1.256 -4.800 18.935 1.00 95.38 180 VAL A CA 1
ATOM 1474 C C . VAL A 1 180 ? -0.975 -6.124 18.229 1.00 95.38 180 VAL A C 1
ATOM 1476 O O . VAL A 1 180 ? -0.847 -7.158 18.877 1.00 95.38 180 VAL A O 1
ATOM 1479 N N . ARG A 1 181 ? -0.852 -6.086 16.901 1.00 92.94 181 ARG A N 1
ATOM 1480 C CA . ARG A 1 181 ? -0.571 -7.249 16.054 1.00 92.94 181 ARG A CA 1
ATOM 1481 C C . ARG A 1 181 ? 0.718 -7.036 15.272 1.00 92.94 181 ARG A C 1
ATOM 1483 O O . ARG A 1 181 ? 0.800 -6.136 14.433 1.00 92.94 181 ARG A O 1
ATOM 1490 N N . LYS A 1 182 ? 1.708 -7.899 15.491 1.00 90.81 182 LYS A N 1
ATOM 1491 C CA . LYS A 1 182 ? 2.943 -7.957 14.700 1.00 90.81 182 LYS A CA 1
ATOM 1492 C C . LYS A 1 182 ? 2.806 -8.985 13.579 1.00 90.81 182 LYS A C 1
ATOM 1494 O O . LYS A 1 182 ? 1.994 -9.906 13.626 1.00 90.81 182 LYS A O 1
ATOM 1499 N N . LYS A 1 183 ? 3.648 -8.862 12.549 1.00 81.56 183 LYS A N 1
ATOM 1500 C CA . LYS A 1 183 ? 3.670 -9.807 11.418 1.00 81.56 183 LYS A CA 1
ATOM 1501 C C . LYS A 1 183 ? 4.021 -11.243 11.843 1.00 81.56 183 LYS A C 1
ATOM 1503 O O . LYS A 1 183 ? 3.546 -12.184 11.212 1.00 81.56 183 LYS A O 1
ATOM 1508 N N . SER A 1 184 ? 4.828 -11.412 12.894 1.00 79.12 184 SER A N 1
ATOM 1509 C CA . SER A 1 184 ? 5.145 -12.712 13.510 1.00 79.12 184 SER A CA 1
ATOM 1510 C C . SER A 1 184 ? 3.897 -13.451 13.987 1.00 79.12 184 SER A C 1
ATOM 1512 O O . SER A 1 184 ? 3.792 -14.663 13.820 1.00 79.12 184 SER A O 1
ATOM 1514 N N . ASP A 1 185 ? 2.920 -12.701 14.491 1.00 79.56 185 ASP A N 1
ATOM 1515 C CA . ASP A 1 185 ? 1.730 -13.236 15.150 1.00 79.56 185 ASP A CA 1
ATOM 1516 C C . ASP A 1 185 ? 0.731 -13.792 14.129 1.00 79.56 185 ASP A C 1
ATOM 1518 O O . ASP A 1 185 ? -0.218 -14.480 14.484 1.00 79.56 185 ASP A O 1
ATOM 1522 N N . ALA A 1 186 ? 0.954 -13.549 12.832 1.00 71.69 186 ALA A N 1
ATOM 1523 C CA . ALA A 1 186 ? 0.119 -14.090 11.767 1.00 71.69 186 ALA A CA 1
ATOM 1524 C C . ALA A 1 186 ? 0.136 -15.625 11.687 1.00 71.69 186 ALA A C 1
ATOM 1526 O O . ALA A 1 186 ? -0.767 -16.192 11.082 1.00 71.69 186 ALA A O 1
ATOM 1527 N N . LYS A 1 187 ? 1.153 -16.287 12.258 1.00 72.62 187 LYS A N 1
ATOM 1528 C CA . LYS A 1 187 ? 1.285 -17.753 12.238 1.00 72.62 187 LYS A CA 1
ATOM 1529 C C . LYS A 1 187 ? 0.798 -18.443 13.511 1.00 72.62 187 LYS A C 1
ATOM 1531 O O . LYS A 1 187 ? 0.486 -19.624 13.454 1.00 72.62 187 LYS A O 1
ATOM 1536 N N . THR A 1 188 ? 0.799 -17.740 14.639 1.00 75.50 188 THR A N 1
ATOM 1537 C CA . THR A 1 188 ? 0.604 -18.335 15.973 1.00 75.50 188 THR A CA 1
ATOM 1538 C C . THR A 1 188 ? -0.484 -17.646 16.790 1.00 75.50 188 THR A C 1
ATOM 1540 O O . THR A 1 188 ? -0.880 -18.165 17.827 1.00 75.50 188 THR A O 1
ATOM 1543 N N . GLY A 1 189 ? -0.951 -16.478 16.355 1.00 79.69 189 GLY A N 1
ATOM 1544 C CA . GLY A 1 189 ? -1.991 -15.710 17.023 1.00 79.69 189 GLY A CA 1
ATOM 1545 C C . GLY A 1 189 ? -3.361 -15.869 16.372 1.00 79.69 189 GLY A C 1
ATOM 1546 O O . GLY A 1 189 ? -3.526 -16.549 15.359 1.00 79.69 189 GLY A O 1
ATOM 1547 N N . VAL A 1 190 ? -4.336 -15.161 16.944 1.00 84.62 190 VAL A N 1
ATOM 1548 C CA . VAL A 1 190 ? -5.712 -15.094 16.435 1.00 84.62 190 VAL A CA 1
ATOM 1549 C C . VAL A 1 190 ? -5.702 -14.658 14.960 1.00 84.62 190 VAL A C 1
ATOM 1551 O O . VAL A 1 190 ? -5.031 -13.668 14.620 1.00 84.62 190 VAL A O 1
ATOM 1554 N N . PRO A 1 191 ? -6.398 -15.369 14.058 1.00 88.00 191 PRO A N 1
ATOM 1555 C CA . PRO A 1 191 ? -6.546 -14.965 12.667 1.00 88.00 191 PRO A CA 1
ATOM 1556 C C . PRO A 1 191 ? -7.060 -13.528 12.531 1.00 88.00 191 PRO A C 1
ATOM 1558 O O . PRO A 1 191 ? -7.936 -13.085 13.266 1.00 88.00 191 PRO A O 1
ATOM 1561 N N . PHE A 1 192 ? -6.530 -12.775 11.562 1.00 89.75 192 PHE A N 1
ATOM 1562 C CA . PHE A 1 192 ? -6.903 -11.363 11.401 1.00 89.75 192 PHE A CA 1
ATOM 1563 C C . PHE A 1 192 ? -8.405 -11.179 11.135 1.00 89.75 192 PHE A C 1
ATOM 1565 O O . PHE A 1 192 ? -9.009 -10.252 11.660 1.00 89.75 192 PHE A O 1
ATOM 1572 N N . LYS A 1 193 ? -9.017 -12.111 10.395 1.00 87.50 193 LYS A N 1
ATOM 1573 C CA . LYS A 1 193 ? -10.462 -12.135 10.141 1.00 87.50 193 LYS A CA 1
ATOM 1574 C C . LYS A 1 193 ? -11.287 -12.199 11.431 1.00 87.50 193 LYS A C 1
ATOM 1576 O O . LYS A 1 193 ? -12.252 -11.462 11.547 1.00 87.50 193 LYS A O 1
ATOM 1581 N N . GLU A 1 194 ? -10.880 -13.023 12.394 1.00 89.81 194 GLU A N 1
ATOM 1582 C CA . GLU A 1 194 ? -11.572 -13.145 13.685 1.00 89.81 194 GLU A CA 1
ATOM 1583 C C . GLU A 1 194 ? -11.410 -11.876 14.530 1.00 89.81 194 GLU A C 1
ATOM 1585 O O . GLU A 1 194 ? -12.344 -11.440 15.195 1.00 89.81 194 GLU A O 1
ATOM 1590 N N . LEU A 1 195 ? -10.246 -11.217 14.457 1.00 91.94 195 LEU A N 1
ATOM 1591 C CA . LEU A 1 195 ? -10.062 -9.919 15.112 1.00 91.94 195 LEU A CA 1
ATOM 1592 C C . LEU A 1 195 ? -11.018 -8.856 14.544 1.00 91.94 195 LEU A C 1
ATOM 1594 O O . LEU A 1 195 ? -11.521 -8.028 15.304 1.00 91.94 195 LEU A O 1
ATOM 1598 N N . LEU A 1 196 ? -11.280 -8.879 13.231 1.00 92.50 196 LEU A N 1
ATOM 1599 C CA . LEU A 1 196 ? -12.178 -7.925 12.571 1.00 92.50 196 LEU A CA 1
ATOM 1600 C C . LEU A 1 196 ? -13.638 -8.049 13.025 1.00 92.50 196 LEU A C 1
ATOM 1602 O O . LEU A 1 196 ? -14.365 -7.059 12.955 1.00 92.50 196 LEU A O 1
ATOM 1606 N N . ASP A 1 197 ? -14.072 -9.210 13.522 1.00 91.06 197 ASP A N 1
ATOM 1607 C CA . ASP A 1 197 ? -15.446 -9.393 14.009 1.00 91.06 197 ASP A CA 1
ATOM 1608 C C . ASP A 1 197 ? -15.739 -8.592 15.287 1.00 91.06 197 ASP A C 1
ATOM 1610 O O . ASP A 1 197 ? -16.891 -8.247 15.550 1.00 91.06 197 ASP A O 1
ATOM 1614 N N . HIS A 1 198 ? -14.696 -8.207 16.028 1.00 93.00 198 HIS A N 1
ATOM 1615 C CA . HIS A 1 198 ? -14.795 -7.394 17.244 1.00 93.00 198 HIS A CA 1
ATOM 1616 C C . HIS A 1 198 ? -14.089 -6.035 17.127 1.00 93.00 198 HIS A C 1
ATOM 1618 O O . HIS A 1 198 ? -13.865 -5.363 18.141 1.00 93.00 198 HIS A O 1
ATOM 1624 N N . ALA A 1 199 ? -13.698 -5.634 15.915 1.00 95.19 199 ALA A N 1
ATOM 1625 C CA . ALA A 1 199 ? -12.955 -4.405 15.677 1.00 95.19 199 ALA A CA 1
ATOM 1626 C C . ALA A 1 199 ? -13.871 -3.245 15.289 1.00 95.19 199 ALA A C 1
ATOM 1628 O O . ALA A 1 199 ? -14.685 -3.354 14.379 1.00 95.19 199 ALA A O 1
ATOM 1629 N N . CYS A 1 200 ? -13.657 -2.097 15.927 1.00 95.38 200 CYS A N 1
ATOM 1630 C CA . CYS A 1 200 ? -14.275 -0.831 15.533 1.00 95.38 200 CYS A CA 1
ATOM 1631 C C . CYS A 1 200 ? -13.370 0.019 14.629 1.00 95.38 200 CYS A C 1
ATOM 1633 O O . CYS A 1 200 ? -13.843 0.963 14.001 1.00 95.38 200 CYS A O 1
ATOM 1635 N N . LEU A 1 201 ? -12.073 -0.298 14.568 1.00 96.44 201 LEU A N 1
ATOM 1636 C CA . LEU A 1 201 ? -11.062 0.444 13.822 1.00 96.44 201 LEU A CA 1
ATOM 1637 C C . LEU A 1 201 ? -9.828 -0.438 13.597 1.00 96.44 201 LEU A C 1
ATOM 1639 O O . LEU A 1 201 ? -9.410 -1.176 14.491 1.00 96.44 201 LEU A O 1
ATOM 1643 N N . THR A 1 202 ? -9.204 -0.308 12.428 1.00 96.94 202 THR A N 1
ATOM 1644 C CA . THR A 1 202 ? -7.858 -0.836 12.174 1.00 96.94 202 THR A CA 1
ATOM 1645 C C . THR A 1 202 ? -6.883 0.303 11.912 1.00 96.94 202 THR A C 1
ATOM 1647 O O . THR A 1 202 ? -7.150 1.194 11.116 1.00 96.94 202 THR A O 1
ATOM 1650 N N . VAL A 1 203 ? -5.717 0.258 12.541 1.00 97.81 203 VAL A N 1
ATOM 1651 C CA . VAL A 1 203 ? -4.610 1.180 12.290 1.00 97.81 203 VAL A CA 1
ATOM 1652 C C . VAL A 1 203 ? -3.473 0.391 11.658 1.00 97.81 203 VAL A C 1
ATOM 1654 O O . VAL A 1 203 ? -3.030 -0.622 12.204 1.00 97.81 203 VAL A O 1
ATOM 1657 N N . THR A 1 204 ? -3.011 0.804 10.482 1.00 96.19 204 THR A N 1
ATOM 1658 C CA . THR A 1 204 ? -1.939 0.097 9.775 1.00 96.19 204 THR A CA 1
ATOM 1659 C C . THR A 1 204 ? -1.150 1.014 8.856 1.00 96.19 204 THR A C 1
ATOM 1661 O O . THR A 1 204 ? -1.678 1.990 8.350 1.00 96.19 204 THR A O 1
ATOM 1664 N N . SER A 1 205 ? 0.109 0.675 8.596 1.00 92.56 205 SER A N 1
ATOM 1665 C CA . SER A 1 205 ? 0.938 1.396 7.634 1.00 92.56 205 SER A CA 1
ATOM 1666 C C . SER A 1 205 ? 0.681 0.909 6.197 1.00 92.56 205 SER A C 1
ATOM 1668 O O . SER A 1 205 ? -0.337 1.231 5.589 1.00 92.56 205 SER A O 1
ATOM 1670 N N . GLN A 1 206 ? 1.558 0.062 5.652 1.00 85.12 206 GLN A N 1
ATOM 1671 C CA . GLN A 1 206 ? 1.512 -0.407 4.259 1.00 85.12 206 GLN A CA 1
ATOM 1672 C C . GLN A 1 206 ? 0.886 -1.806 4.055 1.00 85.12 206 GLN A C 1
ATOM 1674 O O . GLN A 1 206 ? 1.101 -2.450 3.028 1.00 85.12 206 GLN A O 1
ATOM 1679 N N . SER A 1 207 ? 0.188 -2.347 5.051 1.00 81.62 207 SER A N 1
ATOM 1680 C CA . SER A 1 207 ? -0.274 -3.741 5.028 1.00 81.62 207 SER A CA 1
ATOM 1681 C C . SER A 1 207 ? -1.546 -3.937 4.191 1.00 81.62 207 SER A C 1
ATOM 1683 O O . SER A 1 207 ? -2.434 -3.084 4.184 1.00 81.62 207 SER A O 1
ATOM 1685 N N . LEU A 1 208 ? -1.693 -5.116 3.566 1.00 86.81 208 LEU A N 1
ATOM 1686 C CA . LEU A 1 208 ? -2.953 -5.549 2.933 1.00 86.81 208 LEU A CA 1
ATOM 1687 C C . LEU A 1 208 ? -4.112 -5.658 3.935 1.00 86.81 208 LEU A C 1
ATOM 1689 O O . LEU A 1 208 ? -5.270 -5.609 3.531 1.00 86.81 208 LEU A O 1
ATOM 1693 N N . THR A 1 209 ? -3.816 -5.708 5.237 1.00 89.06 209 THR A N 1
ATOM 1694 C CA . THR A 1 209 ? -4.833 -5.663 6.295 1.00 89.06 209 THR A CA 1
ATOM 1695 C C . THR A 1 209 ? -5.712 -4.415 6.208 1.00 89.06 209 THR A C 1
ATOM 1697 O O . THR A 1 209 ? -6.871 -4.478 6.604 1.00 89.06 209 THR A O 1
ATOM 1700 N N . GLY A 1 210 ? -5.220 -3.303 5.644 1.00 92.25 210 GLY A N 1
ATOM 1701 C CA . GLY A 1 210 ? -6.051 -2.131 5.355 1.00 92.25 210 GLY A CA 1
ATOM 1702 C C . GLY A 1 210 ? -7.148 -2.433 4.329 1.00 92.25 210 GLY A C 1
ATOM 1703 O O . GLY A 1 210 ? -8.301 -2.068 4.534 1.00 92.25 210 GLY A O 1
ATOM 1704 N N . LEU A 1 211 ? -6.825 -3.176 3.265 1.00 90.06 211 LEU A N 1
ATOM 1705 C CA . LEU A 1 211 ? -7.809 -3.624 2.275 1.00 90.06 211 LEU A CA 1
ATOM 1706 C C . LEU A 1 211 ? -8.822 -4.584 2.905 1.00 90.06 211 LEU A C 1
ATOM 1708 O O . LEU A 1 211 ? -10.026 -4.387 2.753 1.00 90.06 211 LEU A O 1
ATOM 1712 N N . GLU A 1 212 ? -8.336 -5.587 3.639 1.00 88.88 212 GLU A N 1
ATOM 1713 C CA . GLU A 1 212 ? -9.174 -6.593 4.307 1.00 88.88 212 GLU A CA 1
ATOM 1714 C C . GLU A 1 212 ? -10.139 -5.955 5.321 1.00 88.88 212 GLU A C 1
ATOM 1716 O O . GLU A 1 212 ? -11.312 -6.320 5.368 1.00 88.88 212 GLU A O 1
ATOM 1721 N N . SER A 1 213 ? -9.680 -4.948 6.071 1.00 92.75 213 SER A N 1
ATOM 1722 C CA . SER A 1 213 ? -10.505 -4.214 7.042 1.00 92.75 213 SER A CA 1
ATOM 1723 C C . SER A 1 213 ? -11.625 -3.428 6.367 1.00 92.75 213 SER A C 1
ATOM 1725 O O . SER A 1 213 ? -12.783 -3.542 6.767 1.00 92.75 213 SER A O 1
ATOM 1727 N N . ILE A 1 214 ? -11.305 -2.681 5.302 1.00 91.94 214 ILE A N 1
ATOM 1728 C CA . ILE A 1 214 ? -12.310 -1.917 4.550 1.00 91.94 214 ILE A CA 1
ATOM 1729 C C . ILE A 1 214 ? -13.323 -2.872 3.923 1.00 91.94 214 ILE A C 1
ATOM 1731 O O . ILE A 1 214 ? -14.519 -2.607 3.989 1.00 91.94 214 ILE A O 1
ATOM 1735 N N . ALA A 1 215 ? -12.873 -4.001 3.366 1.00 86.62 215 ALA A N 1
ATOM 1736 C CA . ALA A 1 215 ? -13.762 -5.031 2.832 1.00 86.62 215 ALA A CA 1
ATOM 1737 C C . ALA A 1 215 ? -14.690 -5.630 3.908 1.00 86.62 215 ALA A C 1
ATOM 1739 O O . ALA A 1 215 ? -15.837 -5.951 3.608 1.00 86.62 215 ALA A O 1
ATOM 1740 N N . ALA A 1 216 ? -14.227 -5.727 5.158 1.00 88.31 216 ALA A N 1
ATOM 1741 C CA . ALA A 1 216 ? -15.022 -6.173 6.302 1.00 88.31 216 ALA A CA 1
ATOM 1742 C C . ALA A 1 216 ? -15.931 -5.083 6.908 1.00 88.31 216 ALA A C 1
ATOM 1744 O O . ALA A 1 216 ? -16.675 -5.362 7.848 1.00 88.31 216 ALA A O 1
ATOM 1745 N N . GLY A 1 217 ? -15.903 -3.851 6.388 1.00 90.69 217 GLY A N 1
ATOM 1746 C CA . GLY A 1 217 ? -16.699 -2.741 6.917 1.00 90.69 217 GLY A CA 1
ATOM 1747 C C . GLY A 1 217 ? -16.078 -2.028 8.121 1.00 90.69 217 GLY A C 1
ATOM 1748 O O . GLY A 1 217 ? -16.767 -1.245 8.773 1.00 90.69 217 GLY A O 1
ATOM 1749 N N . VAL A 1 218 ? -14.804 -2.283 8.427 1.00 93.69 218 VAL A N 1
ATOM 1750 C CA . VAL A 1 218 ? -14.074 -1.661 9.542 1.00 93.69 218 VAL A CA 1
ATOM 1751 C C . VAL A 1 218 ? -13.294 -0.450 9.012 1.00 93.69 218 VAL A C 1
ATOM 1753 O O . VAL A 1 218 ? -12.512 -0.609 8.068 1.00 93.69 218 VAL A O 1
ATOM 1756 N N . PRO A 1 219 ? -13.486 0.767 9.564 1.00 95.38 219 PRO A N 1
ATOM 1757 C CA . PRO A 1 219 ? -12.716 1.937 9.152 1.00 95.38 219 PRO A CA 1
ATOM 1758 C C . PRO A 1 219 ? -11.227 1.724 9.412 1.00 95.38 219 PRO A C 1
ATOM 1760 O O . PRO A 1 219 ? -10.828 0.973 10.307 1.00 95.38 219 PRO A O 1
ATOM 1763 N N . VAL A 1 220 ? -10.398 2.399 8.618 1.00 96.38 220 VAL A N 1
ATOM 1764 C CA . VAL A 1 220 ? -8.944 2.251 8.695 1.00 96.38 220 VAL A CA 1
ATOM 1765 C C . VAL A 1 220 ? -8.279 3.608 8.844 1.00 96.38 220 VAL A C 1
ATOM 1767 O O . VAL A 1 220 ? -8.692 4.565 8.190 1.00 96.38 220 VAL A O 1
ATOM 1770 N N . ILE A 1 221 ? -7.245 3.669 9.678 1.00 97.75 221 ILE A N 1
ATOM 1771 C CA . ILE A 1 221 ? -6.270 4.756 9.756 1.00 97.75 221 ILE A CA 1
ATOM 1772 C C . ILE A 1 221 ? -4.944 4.270 9.165 1.00 97.75 221 ILE A C 1
ATOM 1774 O O . ILE A 1 221 ? -4.454 3.209 9.564 1.00 97.75 221 ILE A O 1
ATOM 1778 N N . THR A 1 222 ? -4.361 5.027 8.232 1.00 96.62 222 THR A N 1
ATOM 1779 C CA . THR A 1 222 ? -3.115 4.647 7.558 1.00 96.62 222 THR A CA 1
ATOM 1780 C C . THR A 1 222 ? -2.187 5.798 7.191 1.00 96.62 222 THR A C 1
ATOM 1782 O O . THR A 1 222 ? -2.608 6.949 7.101 1.00 96.62 222 THR A O 1
ATOM 1785 N N . ASP A 1 223 ? -0.932 5.463 6.879 1.00 94.69 223 ASP A N 1
ATOM 1786 C CA . ASP A 1 223 ? -0.005 6.375 6.201 1.00 94.69 223 ASP A CA 1
ATOM 1787 C C . ASP A 1 223 ? -0.466 6.695 4.763 1.00 94.69 223 ASP A C 1
ATOM 1789 O O . ASP A 1 223 ? -1.186 5.921 4.128 1.00 94.69 223 ASP A O 1
ATOM 1793 N N . SER A 1 224 ? 0.007 7.807 4.198 1.00 91.88 224 SER A N 1
ATOM 1794 C CA . SER A 1 224 ? -0.365 8.281 2.850 1.00 91.88 224 SER A CA 1
ATOM 1795 C C . SER A 1 224 ? 0.194 7.437 1.692 1.00 91.88 224 SER A C 1
ATOM 1797 O O . SER A 1 224 ? -0.287 7.504 0.557 1.00 91.88 224 SER A O 1
ATOM 1799 N N . PHE A 1 225 ? 1.214 6.617 1.950 1.00 88.19 225 PHE A N 1
ATOM 1800 C CA . PHE A 1 225 ? 1.873 5.782 0.939 1.00 88.19 225 PHE A CA 1
ATOM 1801 C C . PHE A 1 225 ? 1.259 4.380 0.793 1.00 88.19 225 PHE A C 1
ATOM 1803 O O . PHE A 1 225 ? 1.743 3.573 -0.005 1.00 88.19 225 PHE A O 1
ATOM 1810 N N . THR A 1 226 ? 0.201 4.057 1.542 1.00 90.44 226 THR A N 1
ATOM 1811 C CA . THR A 1 226 ? -0.469 2.755 1.435 1.00 90.44 226 THR A CA 1
ATOM 1812 C C . THR A 1 226 ? -1.531 2.725 0.341 1.00 90.44 226 THR A C 1
ATOM 1814 O O . THR A 1 226 ? -2.120 3.740 -0.021 1.00 90.44 226 THR A O 1
ATOM 1817 N N . LEU A 1 227 ? -1.847 1.531 -0.157 1.00 91.25 227 LEU A N 1
ATOM 1818 C CA . LEU A 1 227 ? -2.870 1.340 -1.191 1.00 91.25 227 LEU A CA 1
ATOM 1819 C C . LEU A 1 227 ? -4.287 1.734 -0.729 1.00 91.25 227 LEU A C 1
ATOM 1821 O O . LEU A 1 227 ? -5.116 2.112 -1.552 1.00 91.25 227 LEU A O 1
ATOM 1825 N N . SER A 1 228 ? -4.579 1.639 0.572 1.00 93.56 228 SER A N 1
ATOM 1826 C CA . SER A 1 228 ? -5.867 2.029 1.156 1.00 93.56 228 SER A CA 1
ATOM 1827 C C . SER A 1 228 ? -5.975 3.524 1.465 1.00 93.56 228 SER A C 1
ATOM 1829 O O . SER A 1 228 ? -7.075 3.964 1.774 1.00 93.56 228 SER A O 1
ATOM 1831 N N . ALA A 1 229 ? -4.900 4.312 1.319 1.00 95.12 229 ALA A N 1
ATOM 1832 C CA . ALA A 1 229 ? -4.888 5.750 1.614 1.00 95.12 229 ALA A CA 1
ATOM 1833 C C . ALA A 1 229 ? -6.070 6.534 0.996 1.00 95.12 229 ALA A C 1
ATOM 1835 O O . ALA A 1 229 ? -6.654 7.373 1.676 1.00 95.12 229 ALA A O 1
ATOM 1836 N N . PRO A 1 230 ? -6.517 6.263 -0.251 1.00 94.12 230 PRO A N 1
ATOM 1837 C CA . PRO A 1 230 ? -7.635 7.002 -0.850 1.00 94.12 230 PRO A CA 1
ATOM 1838 C C . PRO A 1 230 ? -8.994 6.774 -0.183 1.00 94.12 230 PRO A C 1
ATOM 1840 O O . PRO A 1 230 ? -9.952 7.494 -0.480 1.00 94.12 230 PRO A O 1
ATOM 1843 N N . VAL A 1 231 ? -9.104 5.735 0.639 1.00 94.25 231 VAL A N 1
ATOM 1844 C CA . VAL A 1 231 ? -10.340 5.250 1.256 1.00 94.25 231 VAL A CA 1
ATOM 1845 C C . VAL A 1 231 ? -10.184 5.055 2.771 1.00 94.25 231 VAL A C 1
ATOM 1847 O O . VAL A 1 231 ? -11.016 4.399 3.390 1.00 94.25 231 VAL A O 1
ATOM 1850 N N . SER A 1 232 ? -9.141 5.632 3.368 1.00 96.00 232 SER A N 1
ATOM 1851 C CA . SER A 1 232 ? -8.838 5.560 4.796 1.00 96.00 232 SER A CA 1
ATOM 1852 C C . SER A 1 232 ? -8.643 6.953 5.399 1.00 96.00 232 SER A C 1
ATOM 1854 O O . SER A 1 232 ? -8.677 7.977 4.717 1.00 96.00 232 SER A O 1
ATOM 1856 N N . ASN A 1 233 ? -8.476 6.965 6.713 1.00 97.06 233 ASN A N 1
ATOM 1857 C CA . ASN A 1 233 ? -8.178 8.121 7.538 1.00 97.06 233 ASN A CA 1
ATOM 1858 C C . ASN A 1 233 ? -6.649 8.291 7.667 1.00 97.06 233 ASN A C 1
ATOM 1860 O O . ASN A 1 233 ? -5.943 7.282 7.728 1.00 97.06 233 ASN A O 1
ATOM 1864 N N . PRO A 1 234 ? -6.100 9.514 7.729 1.00 96.69 234 PRO A N 1
ATOM 1865 C CA . PRO A 1 234 ? -4.666 9.726 7.929 1.00 96.69 234 PRO A CA 1
ATOM 1866 C C . PRO A 1 234 ? -4.218 9.357 9.351 1.00 96.69 234 PRO A C 1
ATOM 1868 O O . PRO A 1 234 ? -4.876 9.719 10.330 1.00 96.69 234 PRO A O 1
ATOM 1871 N N . VAL A 1 235 ? -3.071 8.679 9.465 1.00 95.88 235 VAL A N 1
ATOM 1872 C CA . VAL A 1 235 ? -2.465 8.302 10.759 1.00 95.88 235 VAL A CA 1
ATOM 1873 C C . VAL A 1 235 ? -1.891 9.477 11.538 1.00 95.88 235 VAL A C 1
ATOM 1875 O O . VAL A 1 235 ? -1.749 9.367 12.747 1.00 95.88 235 VAL A O 1
ATOM 1878 N N . GLU A 1 236 ? -1.709 10.628 10.895 1.00 93.06 236 GLU A N 1
ATOM 1879 C CA . GLU A 1 236 ? -1.184 11.861 11.503 1.00 93.06 236 GLU A CA 1
ATOM 1880 C C . GLU A 1 236 ? -2.251 12.703 12.218 1.00 93.06 236 GLU A C 1
ATOM 1882 O O . GLU A 1 236 ? -1.941 13.735 12.806 1.00 93.06 236 GLU A O 1
ATOM 1887 N N . THR A 1 237 ? -3.516 12.287 12.171 1.00 96.00 237 THR A N 1
ATOM 1888 C CA . THR A 1 237 ? -4.633 12.987 12.817 1.00 96.00 237 THR A CA 1
ATOM 1889 C C . THR A 1 237 ? -5.012 12.310 14.129 1.00 96.00 237 THR A C 1
ATOM 1891 O O . THR A 1 237 ? -5.098 11.088 14.194 1.00 96.00 237 THR A O 1
ATOM 1894 N N . GLU A 1 238 ? -5.257 13.105 15.173 1.00 97.00 238 GLU A N 1
ATOM 1895 C CA . GLU A 1 238 ? -5.852 12.629 16.426 1.00 97.00 238 GLU A CA 1
ATOM 1896 C C . GLU A 1 238 ? -7.379 12.547 16.272 1.00 97.00 238 GLU A C 1
ATOM 1898 O O . GLU A 1 238 ? -8.013 13.528 15.883 1.00 97.00 238 GLU A O 1
ATOM 1903 N N . TYR A 1 239 ? -7.968 11.403 16.622 1.00 95.94 239 TYR A N 1
ATOM 1904 C CA . TYR A 1 239 ? -9.412 11.164 16.574 1.00 95.94 239 TYR A CA 1
ATOM 1905 C C . TYR A 1 239 ? -9.973 11.125 17.989 1.00 95.94 239 TYR A C 1
ATOM 1907 O O . TYR A 1 239 ? -9.469 10.403 18.855 1.00 95.94 239 TYR A O 1
ATOM 1915 N N . ARG A 1 240 ? -11.027 11.903 18.235 1.00 95.50 240 ARG A N 1
ATOM 1916 C CA . ARG A 1 240 ? -11.660 11.989 19.556 1.00 95.50 240 ARG A CA 1
ATOM 1917 C C . ARG A 1 240 ? -12.850 11.056 19.674 1.00 95.50 240 ARG A C 1
ATOM 1919 O O . ARG A 1 240 ? -13.109 10.568 20.764 1.00 95.50 240 ARG A O 1
ATOM 1926 N N . ASN A 1 241 ? -13.537 10.784 18.566 1.00 93.25 241 ASN A N 1
ATOM 1927 C CA . ASN A 1 241 ? -14.728 9.941 18.539 1.00 93.25 241 ASN A CA 1
ATOM 1928 C C . ASN A 1 241 ? -14.766 9.055 17.291 1.00 93.25 241 ASN A C 1
ATOM 1930 O O . ASN A 1 241 ? -14.337 9.460 16.213 1.00 93.25 241 ASN A O 1
ATOM 1934 N N . LEU A 1 242 ? -15.374 7.868 17.396 1.00 91.81 242 LEU A N 1
ATOM 1935 C CA . LEU A 1 242 ? -15.549 6.966 16.246 1.00 91.81 242 LEU A CA 1
ATOM 1936 C C . LEU A 1 242 ? -16.405 7.578 15.124 1.00 91.81 242 LEU A C 1
ATOM 1938 O O . LEU A 1 242 ? -16.284 7.171 13.973 1.00 91.81 242 LEU A O 1
ATOM 1942 N N . SER A 1 243 ? -17.264 8.551 15.439 1.00 90.94 243 SER A N 1
ATOM 1943 C CA . SER A 1 243 ? -18.077 9.276 14.456 1.00 90.94 243 SER A CA 1
ATOM 1944 C C . SER A 1 243 ? -17.265 10.200 13.542 1.00 90.94 243 SER A C 1
ATOM 1946 O O . SER A 1 243 ? -17.773 10.577 12.490 1.00 90.94 243 SER A O 1
ATOM 1948 N N . GLU A 1 244 ? -16.033 10.553 13.920 1.00 92.69 244 GLU A N 1
ATOM 1949 C CA . GLU A 1 244 ? -15.117 11.373 13.111 1.00 92.69 244 GLU A CA 1
ATOM 1950 C C . GLU A 1 244 ? -14.427 10.554 12.016 1.00 92.69 244 GLU A C 1
ATOM 1952 O O . GLU A 1 244 ? -13.889 11.118 11.064 1.00 92.69 244 GLU A O 1
ATOM 1957 N N . LEU A 1 245 ? -14.437 9.222 12.139 1.00 93.69 245 LEU A N 1
ATOM 1958 C CA . LEU A 1 245 ? -13.778 8.343 11.187 1.00 93.69 245 LEU A CA 1
ATOM 1959 C C . LEU A 1 245 ? -14.513 8.360 9.850 1.00 93.69 245 LEU A C 1
ATOM 1961 O O . LEU A 1 245 ? -15.679 7.974 9.732 1.00 93.69 245 LEU A O 1
ATOM 1965 N N . TYR A 1 246 ? -13.777 8.732 8.813 1.00 93.94 246 TYR A N 1
ATOM 1966 C CA . TYR A 1 246 ? -14.217 8.594 7.442 1.00 93.94 246 TYR A CA 1
ATOM 1967 C C . TYR A 1 246 ? -14.330 7.114 7.058 1.00 93.94 246 TYR A C 1
ATOM 1969 O O . TYR A 1 246 ? -13.468 6.287 7.377 1.00 93.94 246 TYR A O 1
ATOM 1977 N N . PHE A 1 247 ? -15.387 6.798 6.316 1.00 92.44 247 PHE A N 1
ATOM 1978 C CA . PHE A 1 247 ? -15.551 5.530 5.622 1.00 92.44 247 PHE A CA 1
ATOM 1979 C C . PHE A 1 247 ? -16.037 5.806 4.195 1.00 92.44 247 PHE A C 1
ATOM 1981 O O . PHE A 1 247 ? -16.920 6.651 4.021 1.00 92.44 247 PHE A O 1
ATOM 1988 N N . PRO A 1 248 ? -15.484 5.139 3.166 1.00 90.81 248 PRO A N 1
ATOM 1989 C CA . PRO A 1 248 ? -15.830 5.434 1.783 1.00 90.81 248 PRO A CA 1
ATOM 1990 C C . PRO A 1 248 ? -17.285 5.089 1.467 1.00 90.81 248 PRO A C 1
ATOM 1992 O O . PRO A 1 248 ? -17.777 4.007 1.799 1.00 90.81 248 PRO A O 1
ATOM 1995 N N . ASP A 1 249 ? -17.945 5.993 0.746 1.00 88.31 249 ASP A N 1
ATOM 1996 C CA . ASP A 1 249 ? -19.223 5.699 0.108 1.00 88.31 249 ASP A CA 1
ATOM 1997 C C . ASP A 1 249 ? -19.070 4.667 -1.028 1.00 88.31 249 ASP A C 1
ATOM 1999 O O . ASP A 1 249 ? -17.969 4.225 -1.384 1.00 88.31 249 ASP A O 1
ATOM 2003 N N . GLU A 1 250 ? -20.207 4.279 -1.604 1.00 85.00 250 GLU A N 1
ATOM 2004 C CA . GLU A 1 250 ? -20.288 3.329 -2.714 1.00 85.00 250 GLU A CA 1
ATOM 2005 C C . GLU A 1 250 ? -19.420 3.713 -3.900 1.00 85.00 250 GLU A C 1
ATOM 2007 O O . GLU A 1 250 ? -18.643 2.910 -4.425 1.00 85.00 250 GLU A O 1
ATOM 2012 N N . ILE A 1 251 ? -19.534 4.970 -4.303 1.00 86.12 251 ILE A N 1
ATOM 2013 C CA . ILE A 1 251 ? -18.896 5.486 -5.501 1.00 86.12 251 ILE A CA 1
ATOM 2014 C C . ILE A 1 251 ? -17.380 5.471 -5.307 1.00 86.12 251 ILE A C 1
ATOM 2016 O O . ILE A 1 251 ? -16.636 5.011 -6.177 1.00 86.12 251 ILE A O 1
ATOM 2020 N N . ARG A 1 252 ? -16.902 5.941 -4.156 1.00 88.94 252 ARG A N 1
ATOM 2021 C CA . ARG A 1 252 ? -15.483 6.035 -3.827 1.00 88.94 252 ARG A CA 1
ATOM 2022 C C . ARG A 1 252 ? -14.852 4.663 -3.645 1.00 88.94 252 ARG A C 1
ATOM 2024 O O . ARG A 1 252 ? -13.779 4.433 -4.205 1.00 88.94 252 ARG A O 1
ATOM 2031 N N . TYR A 1 253 ? -15.515 3.753 -2.933 1.00 88.31 253 TYR A N 1
ATOM 2032 C CA . TYR A 1 253 ? -15.046 2.377 -2.776 1.00 88.31 253 TYR A CA 1
ATOM 2033 C C . TYR A 1 253 ? -14.930 1.672 -4.132 1.00 88.31 253 TYR A C 1
ATOM 2035 O O . TYR A 1 253 ? -13.866 1.146 -4.461 1.00 88.31 253 TYR A O 1
ATOM 2043 N N . ASN A 1 254 ? -15.975 1.729 -4.964 1.00 85.00 254 ASN A N 1
ATOM 2044 C CA . ASN A 1 254 ? -15.977 1.065 -6.269 1.00 85.00 254 ASN A CA 1
ATOM 2045 C C . ASN A 1 254 ? -14.922 1.657 -7.210 1.00 85.00 254 ASN A C 1
ATOM 2047 O O . ASN A 1 254 ? -14.231 0.916 -7.910 1.00 85.00 254 ASN A O 1
ATOM 2051 N N . ARG A 1 255 ? -14.724 2.982 -7.198 1.00 86.62 255 ARG A N 1
ATOM 2052 C CA . ARG A 1 255 ? -13.645 3.634 -7.960 1.00 86.62 255 ARG A CA 1
ATOM 2053 C C . ARG A 1 255 ? -12.261 3.192 -7.497 1.00 86.62 255 ARG A C 1
ATOM 2055 O O . ARG A 1 255 ? -11.379 2.980 -8.332 1.00 86.62 255 ARG A O 1
ATOM 2062 N N . TRP A 1 256 ? -12.060 3.062 -6.190 1.00 89.56 256 TRP A N 1
ATOM 2063 C CA . TRP A 1 256 ? -10.810 2.570 -5.624 1.00 89.56 256 TRP A CA 1
ATOM 2064 C C . TRP A 1 256 ? -10.554 1.107 -5.998 1.00 89.56 256 TRP A C 1
ATOM 2066 O O . TRP A 1 256 ? -9.514 0.823 -6.586 1.00 89.56 256 TRP A O 1
ATOM 2076 N N . MET A 1 257 ? -11.520 0.210 -5.796 1.00 86.12 257 MET A N 1
ATOM 2077 C CA . MET A 1 257 ? -11.403 -1.200 -6.190 1.00 86.12 257 MET A CA 1
ATOM 2078 C C . MET A 1 257 ? -11.160 -1.366 -7.693 1.00 86.12 257 MET A C 1
ATOM 2080 O O . MET A 1 257 ? -10.250 -2.087 -8.099 1.00 86.12 257 MET A O 1
ATOM 2084 N N . THR A 1 258 ? -11.894 -0.620 -8.523 1.00 84.25 258 THR A N 1
ATOM 2085 C CA . THR A 1 258 ? -11.685 -0.586 -9.980 1.00 84.25 258 THR A CA 1
ATOM 2086 C C . THR A 1 258 ? -10.278 -0.106 -10.331 1.00 84.25 258 THR A C 1
ATOM 2088 O O . THR A 1 258 ? -9.665 -0.618 -11.267 1.00 84.25 258 THR A O 1
ATOM 2091 N N . SER A 1 259 ? -9.735 0.855 -9.577 1.00 87.12 259 SER A N 1
ATOM 2092 C CA . SER A 1 259 ? -8.355 1.311 -9.762 1.00 87.12 259 SER A CA 1
ATOM 2093 C C . SER A 1 259 ? -7.362 0.205 -9.422 1.00 87.12 259 SER A C 1
ATOM 2095 O O . SER A 1 259 ? -6.466 -0.045 -10.222 1.00 87.12 259 SER A O 1
ATOM 2097 N N . LEU A 1 260 ? -7.520 -0.486 -8.289 1.00 87.81 260 LEU A N 1
ATOM 2098 C CA . LEU A 1 260 ? -6.635 -1.591 -7.906 1.00 87.81 260 LEU A CA 1
ATOM 2099 C C . LEU A 1 260 ? -6.638 -2.691 -8.976 1.00 87.81 260 LEU A C 1
ATOM 2101 O O . LEU A 1 260 ? -5.599 -2.967 -9.569 1.00 87.81 260 LEU A O 1
ATOM 2105 N N . MET A 1 261 ? -7.817 -3.223 -9.310 1.00 84.19 261 MET A N 1
ATOM 2106 C CA . MET A 1 261 ? -7.977 -4.283 -10.314 1.00 84.19 261 MET A CA 1
ATOM 2107 C C . MET A 1 261 ? -7.495 -3.852 -11.698 1.00 84.19 261 MET A C 1
ATOM 2109 O O . MET A 1 261 ? -6.867 -4.615 -12.427 1.00 84.19 261 MET A O 1
ATOM 2113 N N . GLY A 1 262 ? -7.781 -2.606 -12.074 1.00 84.25 262 GLY A N 1
ATOM 2114 C CA . GLY A 1 262 ? -7.381 -2.069 -13.360 1.00 84.25 262 GLY A CA 1
ATOM 2115 C C . GLY A 1 262 ? -5.866 -1.983 -13.516 1.00 84.25 262 GLY A C 1
ATOM 2116 O O . GLY A 1 262 ? -5.399 -1.970 -14.651 1.00 84.25 262 GLY A O 1
ATOM 2117 N N . ASN A 1 263 ? -5.105 -1.873 -12.422 1.00 87.56 263 ASN A N 1
ATOM 2118 C CA . ASN A 1 263 ? -3.638 -1.830 -12.414 1.00 87.56 263 ASN A CA 1
ATOM 2119 C C . ASN A 1 263 ? -3.011 -3.207 -12.127 1.00 87.56 263 ASN A C 1
ATOM 2121 O O . ASN A 1 263 ? -1.822 -3.285 -11.819 1.00 87.56 263 ASN A O 1
ATOM 2125 N N . GLU A 1 264 ? -3.788 -4.284 -12.253 1.00 87.38 264 GLU A N 1
ATOM 2126 C CA . GLU A 1 264 ? -3.318 -5.657 -12.105 1.00 87.38 264 GLU A CA 1
ATOM 2127 C C . GLU A 1 264 ? -3.314 -6.425 -13.431 1.00 87.38 264 GLU A C 1
ATOM 2129 O O . GLU A 1 264 ? -4.180 -6.240 -14.290 1.00 87.38 264 GLU A O 1
ATOM 2134 N N . ILE A 1 265 ? -2.344 -7.326 -13.581 1.00 86.06 265 ILE A N 1
ATOM 2135 C CA . ILE A 1 265 ? -2.187 -8.216 -14.737 1.00 86.06 265 ILE A CA 1
ATOM 2136 C C . ILE A 1 265 ? -2.167 -9.654 -14.240 1.00 86.06 265 ILE A C 1
ATOM 2138 O O . ILE A 1 265 ? -1.373 -10.003 -13.371 1.00 86.06 265 ILE A O 1
ATOM 2142 N N . GLN A 1 266 ? -3.044 -10.495 -14.770 1.00 83.56 266 GLN A N 1
ATOM 2143 C CA . GLN A 1 266 ? -3.048 -11.925 -14.504 1.00 83.56 266 GLN A CA 1
ATOM 2144 C C . GLN A 1 266 ? -1.857 -12.583 -15.190 1.00 83.56 266 GLN A C 1
ATOM 2146 O O . GLN A 1 266 ? -1.406 -12.165 -16.252 1.00 83.56 266 GLN A O 1
ATOM 2151 N N . ARG A 1 267 ? -1.363 -13.669 -14.607 1.00 81.62 267 ARG A N 1
ATOM 2152 C CA . ARG A 1 267 ? -0.217 -14.401 -15.142 1.00 81.62 267 ARG A CA 1
ATOM 2153 C C . ARG A 1 267 ? -0.419 -14.866 -16.588 1.00 81.62 267 ARG A C 1
ATOM 2155 O O . ARG A 1 267 ? 0.552 -14.861 -17.335 1.00 81.62 267 ARG A O 1
ATOM 2162 N N . CYS A 1 268 ? -1.633 -15.261 -16.968 1.00 79.19 268 CYS A N 1
ATOM 2163 C CA . CYS A 1 268 ? -1.972 -15.640 -18.344 1.00 79.19 268 CYS A CA 1
ATOM 2164 C C . CYS A 1 268 ? -1.970 -14.458 -19.327 1.00 79.19 268 CYS A C 1
ATOM 2166 O O . CYS A 1 268 ? -1.741 -14.662 -20.508 1.00 79.19 268 CYS A O 1
ATOM 2168 N N . GLU A 1 269 ? -2.159 -13.228 -18.846 1.00 78.25 269 GLU A N 1
ATOM 2169 C CA . GLU A 1 269 ? -2.132 -12.006 -19.662 1.00 78.25 269 GLU A CA 1
ATOM 2170 C C . GLU A 1 269 ? -0.696 -11.480 -19.859 1.00 78.25 269 GLU A C 1
ATOM 2172 O O . GLU A 1 269 ? -0.492 -10.480 -20.541 1.00 78.25 269 GLU A O 1
ATOM 2177 N N . LEU A 1 270 ? 0.324 -12.116 -19.263 1.00 76.56 270 LEU A N 1
ATOM 2178 C CA . LEU A 1 270 ? 1.725 -11.691 -19.409 1.00 76.56 270 LEU A CA 1
ATOM 2179 C C . LEU A 1 270 ? 2.300 -11.930 -20.802 1.00 76.56 270 LEU A C 1
ATOM 2181 O O . LEU A 1 270 ? 3.369 -11.408 -21.092 1.00 76.56 270 LEU A O 1
ATOM 2185 N N . ASP A 1 271 ? 1.619 -12.700 -21.643 1.00 70.00 271 ASP A N 1
ATOM 2186 C CA . ASP A 1 271 ? 2.003 -12.861 -23.042 1.00 70.00 271 ASP A CA 1
ATOM 2187 C C . ASP A 1 271 ? 1.281 -11.807 -23.931 1.00 70.00 271 ASP A C 1
ATOM 2189 O O . ASP A 1 271 ? 1.569 -11.674 -25.119 1.00 70.00 271 ASP A O 1
ATOM 2193 N N . GLU A 1 272 ? 0.412 -10.968 -23.339 1.00 69.81 272 GLU A N 1
ATOM 2194 C CA . GLU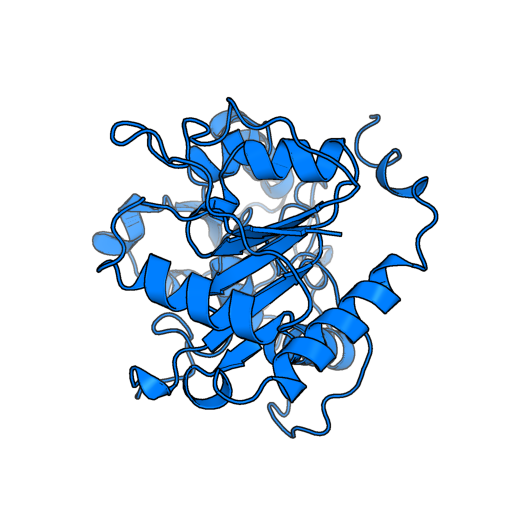 A 1 272 ? -0.328 -9.885 -23.999 1.00 69.81 272 GLU A CA 1
ATOM 2195 C C . GLU A 1 272 ? 0.182 -8.490 -23.587 1.00 69.81 272 GLU A C 1
ATOM 2197 O O . GLU A 1 272 ? -0.216 -7.881 -22.588 1.00 69.81 272 GLU A O 1
ATOM 2202 N N . SER A 1 273 ? 1.027 -7.894 -24.426 1.00 69.38 273 SER A N 1
ATOM 2203 C CA . SER A 1 273 ? 1.641 -6.583 -24.154 1.00 69.38 273 SER A CA 1
ATOM 2204 C C . SER A 1 273 ? 0.666 -5.389 -24.152 1.00 69.38 273 SER A C 1
ATOM 2206 O O . SER A 1 273 ? 0.997 -4.306 -23.659 1.00 69.38 273 SER A O 1
ATOM 2208 N N . ALA A 1 274 ? -0.568 -5.561 -24.640 1.00 77.62 274 ALA A N 1
ATOM 2209 C CA . ALA A 1 274 ? -1.573 -4.498 -24.704 1.00 77.62 274 ALA A CA 1
ATOM 2210 C C . ALA A 1 274 ? -2.039 -4.018 -23.317 1.00 77.62 274 ALA A C 1
ATOM 2212 O O . ALA A 1 274 ? -2.126 -2.806 -23.084 1.00 77.62 274 ALA A O 1
ATOM 2213 N N . LYS A 1 275 ? -2.295 -4.939 -22.377 1.00 81.25 275 LYS A N 1
ATOM 2214 C CA . LYS A 1 275 ? -2.784 -4.591 -21.033 1.00 81.25 275 LYS A CA 1
ATOM 2215 C C . LYS A 1 275 ? -1.721 -3.868 -20.210 1.00 81.25 275 LYS A C 1
ATOM 2217 O O . LYS A 1 275 ? -2.011 -2.828 -19.618 1.00 81.25 275 LYS A O 1
ATOM 2222 N N . PHE A 1 276 ? -0.482 -4.362 -20.240 1.00 82.38 276 PHE A N 1
ATOM 2223 C CA . PHE A 1 276 ? 0.655 -3.713 -19.584 1.00 82.38 276 PHE A CA 1
ATOM 2224 C C . PHE A 1 276 ? 0.843 -2.276 -20.091 1.00 82.38 276 PHE A C 1
ATOM 2226 O O . PHE A 1 276 ? 0.838 -1.332 -19.300 1.00 82.38 276 PHE A O 1
ATOM 2233 N N . ARG A 1 277 ? 0.869 -2.073 -21.417 1.00 79.75 277 ARG A N 1
ATOM 2234 C CA . ARG A 1 277 ? 0.954 -0.726 -22.010 1.00 79.75 277 ARG A CA 1
ATOM 2235 C C . ARG A 1 277 ? -0.227 0.170 -21.636 1.00 79.75 277 ARG A C 1
ATOM 2237 O O . ARG A 1 277 ? -0.033 1.366 -21.419 1.00 79.75 277 ARG A O 1
ATOM 2244 N N . CYS A 1 278 ? -1.439 -0.376 -21.545 1.00 81.19 278 CYS A N 1
ATOM 2245 C CA . CYS A 1 278 ? -2.616 0.374 -21.103 1.00 81.19 278 CYS A CA 1
ATOM 2246 C C . CYS A 1 278 ? -2.446 0.894 -19.666 1.00 81.19 278 CYS A C 1
ATOM 2248 O O . CYS A 1 278 ? -2.666 2.081 -19.408 1.00 81.19 278 CYS A O 1
ATOM 2250 N N . ILE A 1 279 ? -1.970 0.038 -18.753 1.00 84.00 279 ILE A N 1
ATOM 2251 C CA . ILE A 1 279 ? -1.690 0.411 -17.362 1.00 84.00 279 ILE A CA 1
ATOM 2252 C C . ILE A 1 279 ? -0.656 1.539 -17.296 1.00 84.00 279 ILE A C 1
ATOM 2254 O O . ILE A 1 279 ? -0.915 2.562 -16.655 1.00 84.00 279 ILE A O 1
ATOM 2258 N N . LEU A 1 280 ? 0.470 1.396 -18.004 1.00 82.06 280 LEU A N 1
ATOM 2259 C CA . LEU A 1 280 ? 1.531 2.408 -18.023 1.00 82.06 280 LEU A CA 1
ATOM 2260 C C . LEU A 1 280 ? 1.031 3.755 -18.559 1.00 82.06 280 LEU A C 1
ATOM 2262 O O . LEU A 1 280 ? 1.250 4.792 -17.930 1.00 82.06 280 LEU A O 1
ATOM 2266 N N . ARG A 1 281 ? 0.300 3.753 -19.683 1.00 78.06 281 ARG A N 1
ATOM 2267 C CA . ARG A 1 281 ? -0.282 4.973 -20.271 1.00 78.06 281 ARG A CA 1
ATOM 2268 C C . ARG A 1 281 ? -1.253 5.658 -19.310 1.00 78.06 281 ARG A C 1
ATOM 2270 O O . ARG A 1 281 ? -1.211 6.881 -19.179 1.00 78.06 281 ARG A O 1
ATOM 2277 N N . ARG A 1 282 ? -2.114 4.894 -18.629 1.00 79.31 282 ARG A N 1
ATOM 2278 C CA . ARG A 1 282 ? -3.084 5.443 -17.670 1.00 79.31 282 ARG A CA 1
ATOM 2279 C C . ARG A 1 282 ? -2.390 6.077 -16.472 1.00 79.31 282 ARG A C 1
ATOM 2281 O O . ARG A 1 282 ? -2.743 7.191 -16.093 1.00 79.31 282 ARG A O 1
ATOM 2288 N N . GLN A 1 283 ? -1.412 5.391 -15.883 1.00 80.56 283 GLN A N 1
ATOM 2289 C CA . GLN A 1 283 ? -0.698 5.941 -14.738 1.00 80.56 283 GLN A CA 1
ATOM 2290 C C . GLN A 1 283 ? 0.105 7.178 -15.139 1.00 80.56 283 GLN A C 1
ATOM 2292 O O . GLN A 1 283 ? -0.036 8.198 -14.477 1.00 80.56 283 GLN A O 1
ATOM 2297 N N . LYS A 1 284 ? 0.830 7.162 -16.269 1.00 70.81 284 LYS A N 1
ATOM 2298 C CA . LYS A 1 284 ? 1.594 8.328 -16.754 1.00 70.81 284 LYS A CA 1
ATOM 2299 C C . LYS A 1 284 ? 0.723 9.577 -16.949 1.00 70.81 284 LYS A C 1
ATOM 2301 O O . LYS A 1 284 ? 1.123 10.660 -16.530 1.00 70.81 284 LYS A O 1
ATOM 2306 N N . LYS A 1 285 ? -0.492 9.435 -17.497 1.00 63.34 285 LYS A N 1
ATOM 2307 C CA . LYS A 1 285 ? -1.466 10.544 -17.586 1.00 63.34 285 LYS A CA 1
ATOM 2308 C C . LYS A 1 285 ? -1.859 11.089 -16.210 1.00 63.34 285 LYS A C 1
ATOM 2310 O O . LYS A 1 285 ? -1.939 12.297 -16.037 1.00 63.34 285 LYS A O 1
ATOM 2315 N N . ALA A 1 286 ? -2.040 10.216 -15.219 1.00 56.84 286 ALA A N 1
ATOM 2316 C CA . ALA A 1 286 ? -2.298 10.623 -13.837 1.00 56.84 286 ALA A CA 1
ATOM 2317 C C . ALA A 1 286 ? -1.078 11.271 -13.142 1.00 56.84 286 ALA A C 1
ATOM 2319 O O . ALA A 1 286 ? -1.237 11.850 -12.070 1.00 56.84 286 ALA A O 1
ATOM 2320 N N . PHE A 1 287 ? 0.121 11.170 -13.727 1.00 53.62 287 PHE A N 1
ATOM 2321 C CA . PHE A 1 287 ? 1.348 11.806 -13.239 1.00 53.62 287 PHE A CA 1
ATOM 2322 C C . PHE A 1 287 ? 1.650 13.156 -13.903 1.00 53.62 287 PHE A C 1
ATOM 2324 O O . PHE A 1 287 ? 2.196 14.021 -13.234 1.00 53.62 287 PHE A O 1
ATOM 2331 N N . HIS A 1 288 ? 1.293 13.365 -15.177 1.00 44.75 288 HIS A N 1
ATOM 2332 C CA . HIS A 1 288 ? 1.561 14.633 -15.884 1.00 44.75 288 HIS A CA 1
ATOM 2333 C C . HIS A 1 288 ? 0.683 15.811 -15.425 1.00 44.75 288 HIS A C 1
ATOM 2335 O O . HIS A 1 288 ? 1.020 16.952 -15.707 1.00 44.75 288 HIS A O 1
ATOM 2341 N N . ASN A 1 289 ? -0.405 15.556 -14.691 1.00 36.25 289 ASN A N 1
ATOM 2342 C CA . ASN A 1 289 ? -1.286 16.608 -14.163 1.00 36.25 289 ASN A CA 1
ATOM 2343 C C . ASN A 1 289 ? -0.846 17.173 -12.800 1.00 36.25 289 ASN A C 1
ATOM 2345 O O . ASN A 1 289 ? -1.593 17.938 -12.201 1.00 36.25 289 ASN A O 1
ATOM 2349 N N . TYR A 1 290 ? 0.329 16.794 -12.296 1.00 37.22 290 TYR A N 1
ATOM 2350 C CA . TYR A 1 290 ? 0.911 17.405 -11.107 1.00 37.22 290 TYR A CA 1
ATOM 2351 C C . TYR A 1 290 ? 2.208 18.101 -11.504 1.00 37.22 290 TYR A C 1
ATOM 2353 O O . TYR A 1 290 ? 3.234 17.450 -11.715 1.00 37.22 290 TYR A O 1
ATOM 2361 N N . GLU A 1 291 ? 2.166 19.433 -11.577 1.00 30.28 291 GLU A N 1
ATOM 2362 C CA . GLU A 1 291 ? 3.372 20.215 -11.334 1.00 30.28 291 GLU A CA 1
ATOM 2363 C C . GLU A 1 291 ? 3.958 19.746 -10.000 1.00 30.28 291 GLU A C 1
ATOM 2365 O O . GLU A 1 291 ? 3.255 19.550 -9.006 1.00 30.28 291 GLU A O 1
ATOM 2370 N N . ILE A 1 292 ? 5.254 19.458 -10.000 1.00 36.56 292 ILE A N 1
ATOM 2371 C CA . ILE A 1 292 ? 5.951 18.804 -8.893 1.00 36.56 292 ILE A CA 1
ATOM 2372 C C . ILE A 1 292 ? 6.265 19.827 -7.782 1.00 36.56 292 ILE A C 1
ATOM 2374 O O . ILE A 1 292 ? 7.416 19.958 -7.361 1.00 36.56 292 ILE A O 1
ATOM 2378 N N . SER A 1 293 ? 5.240 20.557 -7.339 1.00 28.55 293 SER A N 1
ATOM 2379 C CA . SER A 1 293 ? 5.242 21.546 -6.255 1.00 28.55 293 SER A CA 1
ATOM 2380 C C . SER A 1 293 ? 4.424 21.083 -5.035 1.00 28.55 293 SER A C 1
ATOM 2382 O O . SER A 1 293 ? 4.777 21.424 -3.910 1.00 28.55 293 SER A O 1
ATOM 2384 N N . ASP A 1 294 ? 3.432 20.200 -5.195 1.00 30.48 294 ASP A N 1
ATOM 2385 C CA . ASP A 1 294 ? 2.476 19.889 -4.110 1.00 30.48 294 ASP A CA 1
ATOM 2386 C C . ASP A 1 294 ? 2.856 18.744 -3.151 1.00 30.48 294 ASP A C 1
ATOM 2388 O O . ASP A 1 294 ? 2.173 18.517 -2.156 1.00 30.48 294 ASP A O 1
ATOM 2392 N N . ILE A 1 295 ? 3.969 18.035 -3.374 1.00 33.38 295 ILE A N 1
ATOM 2393 C CA . ILE A 1 295 ? 4.471 17.030 -2.405 1.00 33.38 295 ILE A CA 1
ATOM 2394 C C . ILE A 1 295 ? 5.420 17.667 -1.368 1.00 33.38 295 ILE A C 1
ATOM 2396 O O . ILE A 1 295 ? 5.693 17.074 -0.325 1.00 33.38 295 ILE A O 1
ATOM 2400 N N . GLN A 1 296 ? 5.873 18.908 -1.587 1.00 31.09 296 GLN A N 1
ATOM 2401 C CA . GLN A 1 296 ? 6.717 19.627 -0.623 1.00 31.09 296 GLN A CA 1
ATOM 2402 C C . GLN A 1 296 ? 5.934 20.186 0.579 1.00 31.09 296 GLN A C 1
ATOM 2404 O O . GLN A 1 296 ? 6.540 20.476 1.607 1.00 31.09 296 GLN A O 1
ATOM 2409 N N . SER A 1 297 ? 4.601 20.270 0.511 1.00 29.28 297 SER A N 1
ATOM 2410 C CA . SER A 1 297 ? 3.772 20.824 1.593 1.00 29.28 297 SER A CA 1
ATOM 2411 C C . SER A 1 297 ? 3.327 19.802 2.650 1.00 29.28 297 SER A C 1
ATOM 2413 O O . SER A 1 297 ? 2.814 20.203 3.692 1.00 29.28 297 SER A O 1
ATOM 2415 N N . GLN A 1 298 ? 3.557 18.497 2.444 1.00 33.12 298 GLN A N 1
ATOM 2416 C CA . GLN A 1 298 ? 3.182 17.443 3.408 1.00 33.12 298 GLN A CA 1
ATOM 2417 C C . GLN A 1 298 ? 4.346 16.877 4.237 1.00 33.12 298 GLN A C 1
ATOM 2419 O O . GLN A 1 298 ? 4.133 15.982 5.046 1.00 33.12 298 GLN A O 1
ATOM 2424 N N . PHE A 1 299 ? 5.556 17.425 4.096 1.00 32.34 299 PHE A N 1
ATOM 2425 C CA . PHE A 1 299 ? 6.718 17.053 4.922 1.00 32.34 299 PHE A CA 1
ATOM 2426 C C . PHE A 1 299 ? 7.499 18.267 5.449 1.00 32.34 299 PHE A C 1
ATOM 2428 O O . PHE A 1 299 ? 8.667 18.153 5.811 1.00 32.34 299 PHE A O 1
ATOM 2435 N N . ALA A 1 300 ? 6.849 19.431 5.497 1.00 29.41 300 ALA A N 1
ATOM 2436 C CA . ALA A 1 300 ? 7.383 20.653 6.088 1.00 29.41 300 ALA A CA 1
ATOM 2437 C C . ALA A 1 300 ? 6.430 21.197 7.166 1.00 29.41 300 ALA A C 1
ATOM 2439 O O . ALA A 1 300 ? 5.970 22.332 7.068 1.00 29.41 300 ALA A O 1
ATOM 2440 N N . ARG A 1 301 ? 6.107 20.361 8.161 1.00 29.33 301 ARG A N 1
ATOM 2441 C CA . ARG A 1 301 ? 5.739 20.743 9.534 1.00 29.33 301 ARG A CA 1
ATOM 2442 C C . ARG A 1 301 ? 6.168 19.636 10.482 1.00 29.33 301 ARG A C 1
ATOM 2444 O O . ARG A 1 301 ? 5.902 18.465 10.134 1.00 29.33 301 ARG A O 1
#

Foldseek 3Di:
DAEEEEAQAPPCPDPRNVVSVLLVVLVDPPHHYHYDHFDHPDGLLNQSCPVDPDDLVYEYEYEAPNLLHLVLVVCLVVVRKYKYKYWAQDQDPPDPPDPDRDLQQTKIFIAISANAQLDQQDDDPPDPDDPDDQAAPQAAQEEEEEFDDVSNCNSVVHDRVVLSVLLCQQEVLANGHYHYDYPVCCVPHDHLVVNLVRHQEYEDEADSSLVNNLRNNHAYEYDSRHLCNQAHHHSNHRDNHSVPTGGDDPVSVVSSVSRSVLSMDGPVCSVPSPSVVVNVVSNVVVVVPDPPPPVVVPPPD